Protein AF-A0A157T574-F1 (afdb_monomer_lite)

Foldseek 3Di:
DALVLLVDLVPDDPVSVVVSVVPDDPVRVVVSVVPPDAWDKDKDKDDAALLEEEEEEDQDCVDPLVVQVCVQPPRHIYIYIHTDDPRDDPVVSVVVSVVVSVVSVHNYYHYDYSNDRHDPDDPVVVVVPDDPPDPDDDDDDDPPPDDDDCPDDDDPVVVVVLVVVCVVVVDDRDPDVDDPDDDDDD

Radius of gyration: 21.26 Å; chains: 1; bounding box: 44×56×48 Å

Sequence (186 aa):
MDETEIEKLYNGKLDDLYYLYSHANSEDIIRWMKNRKTAEMRTYEVEGDSEIVVVIPTADVNGKLARNVREVYKGFHIIFIESFGSLFNYARSVNFGLKSSLRLKPRWVIISNDDVLSVSGNIKDELSIVSRNVNLVMASRSNYHTYPVVLVKPNEYFIRGMKIFGKVLNFSPAEVYGEILSHKQK

Structure (mmCIF, N/CA/C/O backbone):
data_AF-A0A157T574-F1
#
_entry.id   AF-A0A157T574-F1
#
loop_
_atom_site.group_PDB
_atom_site.id
_atom_site.type_symbol
_atom_site.label_atom_id
_atom_site.label_alt_id
_atom_site.label_comp_id
_atom_site.label_asym_id
_atom_site.label_entity_id
_atom_site.label_seq_id
_atom_site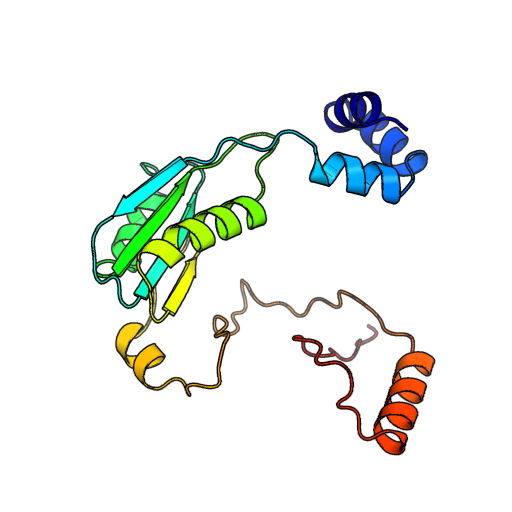.pdbx_PDB_ins_code
_atom_site.Cartn_x
_atom_site.Cartn_y
_atom_site.Cartn_z
_atom_site.occupancy
_atom_site.B_iso_or_equiv
_atom_site.auth_seq_id
_atom_site.auth_comp_id
_atom_site.auth_asym_id
_atom_site.auth_atom_id
_atom_site.pdbx_PDB_model_num
ATOM 1 N N . MET A 1 1 ? 19.188 -11.492 -22.488 1.00 89.69 1 MET A N 1
ATOM 2 C CA . MET A 1 1 ? 19.618 -10.090 -22.286 1.00 89.69 1 MET A CA 1
ATOM 3 C C . MET A 1 1 ? 20.068 -9.954 -20.849 1.00 89.69 1 MET A C 1
ATOM 5 O O . MET A 1 1 ? 19.471 -10.593 -19.987 1.00 89.69 1 MET A O 1
ATOM 9 N N . ASP A 1 2 ? 21.131 -9.204 -20.582 1.00 92.19 2 ASP A N 1
ATOM 10 C CA . ASP A 1 2 ? 21.577 -9.005 -19.200 1.00 92.19 2 ASP A CA 1
ATOM 11 C C . ASP A 1 2 ? 20.749 -7.928 -18.473 1.00 92.19 2 ASP A C 1
ATOM 13 O O . ASP A 1 2 ? 20.005 -7.161 -19.084 1.00 92.19 2 ASP A O 1
ATOM 17 N N . GLU A 1 3 ? 20.855 -7.883 -17.143 1.00 90.81 3 GLU A N 1
ATOM 18 C CA . GLU A 1 3 ? 20.053 -6.978 -16.308 1.00 90.81 3 GLU A CA 1
ATOM 19 C C . GLU A 1 3 ? 20.349 -5.491 -16.563 1.00 90.81 3 GLU A C 1
ATOM 21 O O . GLU A 1 3 ? 19.457 -4.659 -16.401 1.00 90.81 3 GLU A O 1
ATOM 26 N N . THR A 1 4 ? 21.572 -5.144 -16.977 1.00 91.44 4 THR A N 1
ATOM 27 C CA . THR A 1 4 ? 21.973 -3.749 -17.227 1.00 91.44 4 THR A CA 1
ATOM 28 C C . THR A 1 4 ? 21.381 -3.254 -18.540 1.00 91.44 4 THR A C 1
ATOM 30 O O . THR A 1 4 ? 20.889 -2.128 -18.628 1.00 91.44 4 THR A O 1
ATOM 33 N N . GLU A 1 5 ? 21.391 -4.111 -19.559 1.00 93.75 5 GLU A N 1
ATOM 34 C CA . GLU A 1 5 ? 20.756 -3.854 -20.846 1.00 93.75 5 GLU A CA 1
ATOM 35 C C . GLU A 1 5 ? 19.237 -3.697 -20.691 1.00 93.75 5 GLU A C 1
ATOM 37 O O . GLU A 1 5 ? 18.663 -2.731 -21.199 1.00 93.75 5 GLU A O 1
ATOM 42 N N . ILE A 1 6 ? 18.597 -4.588 -19.922 1.00 93.12 6 ILE A N 1
ATOM 43 C CA . ILE A 1 6 ? 17.161 -4.500 -19.624 1.00 93.12 6 ILE A CA 1
ATOM 44 C C . ILE A 1 6 ? 16.833 -3.195 -18.889 1.00 93.12 6 ILE A C 1
ATOM 46 O O . ILE A 1 6 ? 15.906 -2.495 -19.292 1.00 93.12 6 ILE A O 1
ATOM 50 N N . GLU A 1 7 ? 17.597 -2.828 -17.854 1.00 91.38 7 GLU A N 1
ATOM 51 C CA . GLU A 1 7 ? 17.387 -1.580 -17.108 1.00 91.38 7 GLU A CA 1
ATOM 52 C C . GLU A 1 7 ? 17.498 -0.352 -18.021 1.00 91.38 7 GLU A C 1
ATOM 54 O O . GLU A 1 7 ? 16.661 0.551 -17.962 1.00 91.38 7 GLU A O 1
ATOM 59 N N . LYS A 1 8 ? 18.506 -0.318 -18.900 1.00 92.62 8 LYS A N 1
ATOM 60 C CA . LYS A 1 8 ? 18.694 0.783 -19.851 1.00 92.62 8 LYS A CA 1
ATOM 61 C C . LYS A 1 8 ? 17.505 0.915 -20.804 1.00 92.62 8 LYS A C 1
ATOM 63 O O . LYS A 1 8 ? 17.029 2.027 -21.008 1.00 92.62 8 LYS A O 1
ATOM 68 N N . LEU A 1 9 ? 17.036 -0.194 -21.377 1.00 93.06 9 LEU A N 1
ATOM 69 C CA . LEU A 1 9 ? 15.925 -0.187 -22.332 1.00 93.06 9 LEU A CA 1
ATOM 70 C C . LEU A 1 9 ? 14.586 0.131 -21.659 1.00 93.06 9 LEU A C 1
ATOM 72 O O . LEU A 1 9 ? 13.784 0.881 -22.207 1.00 93.06 9 LEU A O 1
ATOM 76 N N . TYR A 1 10 ? 14.362 -0.382 -20.447 1.00 89.00 10 TYR A N 1
ATOM 77 C CA . TYR A 1 10 ? 13.147 -0.113 -19.678 1.00 89.00 10 TYR A CA 1
ATOM 78 C C . TYR A 1 10 ? 13.006 1.371 -19.302 1.00 89.00 10 TYR A C 1
ATOM 80 O O . TYR A 1 10 ? 11.897 1.900 -19.286 1.00 89.00 10 TYR A O 1
ATOM 88 N N . ASN A 1 11 ? 14.121 2.055 -19.027 1.00 86.50 11 ASN A N 1
ATOM 89 C CA . ASN A 1 11 ? 14.150 3.500 -18.768 1.00 86.50 11 ASN A CA 1
ATOM 90 C C . ASN A 1 11 ? 14.353 4.343 -20.048 1.00 86.50 11 ASN A C 1
ATOM 92 O O . ASN A 1 11 ? 14.555 5.556 -19.958 1.00 86.50 11 ASN A O 1
ATOM 96 N N . GLY A 1 12 ? 14.354 3.705 -21.221 1.00 88.75 12 GLY A N 1
ATOM 97 C CA . GLY A 1 12 ? 14.569 4.335 -22.518 1.00 88.75 12 GLY A CA 1
ATOM 98 C C . GLY A 1 12 ? 13.311 4.982 -23.101 1.00 88.75 12 GLY A C 1
ATOM 99 O O . GLY A 1 12 ? 12.370 5.356 -22.399 1.00 88.75 12 GLY A O 1
ATOM 100 N N . LYS A 1 13 ? 13.298 5.142 -24.424 1.00 92.81 13 LYS A N 1
ATOM 101 C CA . LYS A 1 13 ? 12.128 5.616 -25.175 1.00 92.81 13 LYS A CA 1
ATOM 102 C C . LYS A 1 13 ? 11.155 4.465 -25.433 1.00 92.81 13 LYS A C 1
ATOM 104 O O . LYS A 1 13 ? 11.460 3.299 -25.213 1.00 92.81 13 LYS A O 1
ATOM 109 N N . LEU A 1 14 ? 9.974 4.790 -25.956 1.00 91.31 14 LEU A N 1
ATOM 110 C CA . LEU A 1 14 ? 8.953 3.790 -26.272 1.00 91.31 14 LEU A CA 1
ATOM 111 C C . LEU A 1 14 ? 9.476 2.671 -27.199 1.00 91.31 14 LEU A C 1
ATOM 113 O O . LEU A 1 14 ? 9.163 1.505 -26.972 1.00 91.31 14 LEU A O 1
ATOM 117 N N . ASP A 1 15 ? 10.314 3.010 -28.182 1.00 95.69 15 ASP A N 1
ATOM 118 C CA . ASP A 1 15 ? 10.932 2.036 -29.094 1.00 95.69 15 ASP A CA 1
ATOM 119 C C . ASP A 1 15 ? 11.881 1.068 -28.370 1.00 95.69 15 ASP A C 1
ATOM 121 O O . ASP A 1 15 ? 11.914 -0.119 -28.693 1.00 95.69 15 ASP A O 1
ATOM 125 N N . ASP A 1 16 ? 12.592 1.541 -27.341 1.00 94.75 16 ASP A N 1
ATOM 126 C CA . ASP A 1 16 ? 13.457 0.704 -26.502 1.00 94.75 16 ASP A CA 1
ATOM 127 C C . ASP A 1 16 ? 12.624 -0.293 -25.687 1.00 94.75 16 ASP A C 1
ATOM 129 O O . ASP A 1 16 ? 12.997 -1.459 -25.547 1.00 94.75 16 ASP A O 1
ATOM 133 N N . LEU A 1 17 ? 11.454 0.140 -25.206 1.00 91.38 17 LEU A N 1
ATOM 134 C CA . LEU A 1 17 ? 10.494 -0.724 -24.522 1.00 91.38 17 LEU A CA 1
ATOM 135 C C . LEU A 1 17 ? 9.961 -1.815 -25.461 1.00 91.38 17 LEU A C 1
ATOM 137 O O . LEU A 1 17 ? 9.912 -2.986 -25.082 1.00 91.38 17 LEU A O 1
ATOM 141 N N . TYR A 1 18 ? 9.585 -1.450 -26.692 1.00 92.50 18 TYR A N 1
ATOM 142 C CA . TYR A 1 18 ? 9.156 -2.421 -27.702 1.00 92.50 18 TYR A CA 1
ATOM 143 C C . TYR A 1 18 ? 10.265 -3.415 -28.028 1.00 92.50 18 TYR A C 1
ATOM 145 O O . TYR A 1 18 ? 10.009 -4.619 -28.087 1.00 92.50 18 TYR A O 1
ATOM 153 N N . TYR A 1 19 ? 11.495 -2.929 -28.199 1.00 95.25 19 TYR A N 1
ATOM 154 C CA . TYR A 1 19 ? 12.649 -3.780 -28.444 1.00 95.25 19 TYR A CA 1
ATOM 155 C C . TYR A 1 19 ? 12.866 -4.756 -27.285 1.00 95.25 19 TYR A C 1
ATOM 157 O O . TYR A 1 19 ? 12.953 -5.961 -27.522 1.00 95.25 19 TYR A O 1
ATOM 165 N N . LEU A 1 20 ? 12.860 -4.261 -26.043 1.00 94.00 20 LEU A N 1
ATOM 166 C CA . LEU A 1 20 ? 12.987 -5.070 -24.835 1.00 94.00 20 LEU A CA 1
ATOM 167 C C . LEU A 1 20 ? 11.955 -6.201 -24.806 1.00 94.00 20 LEU A C 1
ATOM 169 O O . LEU A 1 20 ? 12.333 -7.365 -24.714 1.00 94.00 20 LEU A O 1
ATOM 173 N N . TYR A 1 21 ? 10.664 -5.884 -24.924 1.00 91.44 21 TYR A N 1
ATOM 174 C CA . TYR A 1 21 ? 9.608 -6.899 -24.842 1.00 91.44 21 TYR A CA 1
ATOM 175 C C . TYR A 1 21 ? 9.545 -7.831 -26.061 1.00 91.44 21 TYR A C 1
ATOM 177 O O . TYR A 1 21 ? 8.937 -8.894 -25.970 1.00 91.44 21 TYR A O 1
ATOM 185 N N . SER A 1 22 ? 10.186 -7.468 -27.176 1.00 94.81 22 SER A N 1
ATOM 186 C CA . SER A 1 22 ? 10.277 -8.322 -28.369 1.00 94.81 22 SER A CA 1
ATOM 187 C C . SER A 1 22 ? 11.483 -9.270 -28.352 1.00 94.81 22 SER A C 1
ATOM 189 O O . SER A 1 22 ? 11.461 -10.272 -29.062 1.00 94.81 22 SER A O 1
ATOM 191 N N . HIS A 1 23 ? 12.527 -8.971 -27.568 1.00 95.25 23 HIS A N 1
ATOM 192 C CA . HIS A 1 23 ? 13.801 -9.711 -27.594 1.00 95.25 23 HIS A CA 1
ATOM 193 C C . HIS A 1 23 ? 14.186 -10.351 -26.256 1.00 95.25 23 HIS A C 1
ATOM 195 O O . HIS A 1 23 ? 14.908 -11.351 -26.242 1.00 95.25 23 HIS A O 1
ATOM 201 N N . ALA A 1 24 ? 13.727 -9.814 -25.124 1.00 93.94 24 ALA A N 1
ATOM 202 C CA . ALA A 1 24 ? 13.992 -10.417 -23.827 1.00 93.94 24 ALA A CA 1
ATOM 203 C C . ALA A 1 24 ? 13.102 -11.643 -23.608 1.00 93.94 24 ALA A C 1
ATOM 205 O O . ALA A 1 24 ? 11.894 -11.621 -23.845 1.00 93.94 24 ALA A O 1
ATOM 206 N N . ASN A 1 25 ? 13.698 -12.721 -23.101 1.00 94.06 25 ASN A N 1
ATOM 207 C CA . ASN A 1 25 ? 12.928 -13.864 -22.630 1.00 94.06 25 ASN A CA 1
ATOM 208 C C . ASN A 1 25 ? 12.347 -13.582 -21.233 1.00 94.06 25 ASN A C 1
ATOM 210 O O . ASN A 1 25 ? 12.825 -12.726 -20.483 1.00 94.06 25 ASN A O 1
ATOM 214 N N . SER A 1 26 ? 11.315 -14.340 -20.866 1.00 90.56 26 SER A N 1
ATOM 215 C CA . SER A 1 26 ? 10.615 -14.176 -19.591 1.00 90.56 26 SER A CA 1
ATOM 216 C C . SER A 1 26 ? 11.512 -14.380 -18.370 1.00 90.56 26 SER A C 1
ATOM 218 O O . SER A 1 26 ? 11.303 -13.724 -17.355 1.00 90.56 26 SER A O 1
ATOM 220 N N . GLU A 1 27 ? 12.497 -15.277 -18.436 1.00 93.88 27 GLU A N 1
ATOM 221 C CA . GLU A 1 27 ? 13.374 -15.564 -17.297 1.00 93.88 27 GLU A CA 1
ATOM 222 C C . GLU A 1 27 ? 14.296 -14.388 -16.982 1.00 93.88 27 GLU A C 1
ATOM 224 O O . GLU A 1 27 ? 14.427 -14.019 -15.814 1.00 93.88 27 GLU A O 1
ATOM 229 N N . ASP A 1 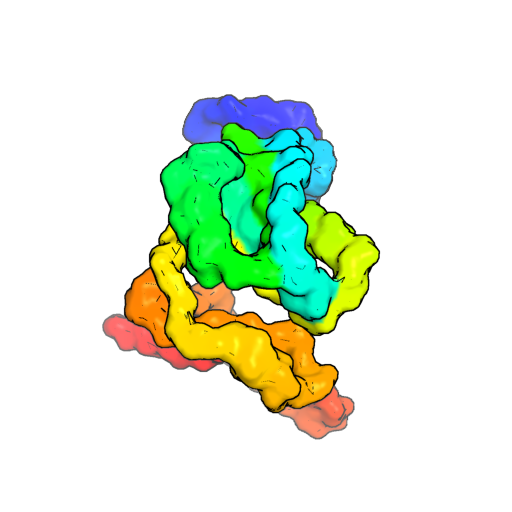28 ? 14.874 -13.767 -18.009 1.00 92.56 28 ASP A N 1
ATOM 230 C CA . ASP A 1 28 ? 15.725 -12.588 -17.873 1.00 92.56 28 ASP A CA 1
ATOM 231 C C . ASP A 1 28 ? 14.921 -11.399 -17.334 1.00 92.56 28 ASP A C 1
ATOM 233 O O . ASP A 1 28 ? 15.363 -10.741 -16.391 1.00 92.56 28 ASP A O 1
ATOM 237 N N . ILE A 1 29 ? 13.700 -11.181 -17.844 1.00 90.75 29 ILE A N 1
ATOM 238 C CA . ILE A 1 29 ? 12.793 -10.144 -17.324 1.00 90.75 29 ILE A CA 1
ATOM 239 C C . ILE A 1 29 ? 12.466 -10.410 -15.852 1.00 90.75 29 ILE A C 1
ATOM 241 O O . ILE A 1 29 ? 12.566 -9.505 -15.029 1.00 90.75 29 ILE A O 1
ATOM 245 N N . ILE A 1 30 ? 12.098 -11.642 -15.484 1.00 89.94 30 ILE A N 1
ATOM 246 C CA . ILE A 1 30 ? 11.758 -11.988 -14.096 1.00 89.94 30 ILE A CA 1
ATOM 247 C C . ILE A 1 30 ? 12.971 -11.816 -13.176 1.00 89.94 30 ILE A C 1
ATOM 249 O O . ILE A 1 30 ? 12.822 -11.315 -12.058 1.00 89.94 30 ILE A O 1
ATOM 253 N N . ARG A 1 31 ? 14.161 -12.233 -13.619 1.00 92.31 31 ARG A N 1
ATOM 254 C CA . ARG A 1 31 ? 15.408 -12.089 -12.860 1.00 92.31 31 ARG A CA 1
ATOM 255 C C . ARG A 1 31 ? 15.720 -10.612 -12.621 1.00 92.31 31 ARG A C 1
ATOM 257 O O . ARG A 1 31 ? 15.822 -10.204 -11.464 1.00 92.31 31 ARG A O 1
ATOM 264 N N . TRP A 1 32 ? 15.701 -9.801 -13.679 1.00 91.88 32 TRP A N 1
ATOM 265 C CA . TRP A 1 32 ? 15.848 -8.351 -13.582 1.00 91.88 32 TRP A CA 1
ATOM 266 C C . TRP A 1 32 ? 14.782 -7.727 -12.667 1.00 91.88 32 TRP A C 1
ATOM 268 O O . TRP A 1 32 ? 15.114 -6.992 -11.745 1.00 91.88 32 TRP A O 1
ATOM 278 N N . MET A 1 33 ? 13.499 -8.075 -12.811 1.00 85.75 33 MET A N 1
ATOM 279 C CA . MET A 1 33 ? 12.421 -7.542 -11.963 1.00 85.75 33 MET A CA 1
ATOM 280 C C . MET A 1 33 ? 12.601 -7.855 -10.471 1.00 85.75 33 MET A C 1
ATOM 282 O O . MET A 1 33 ? 12.131 -7.084 -9.624 1.00 85.75 33 MET A O 1
ATOM 286 N N . LYS A 1 34 ? 13.237 -8.985 -10.135 1.00 86.75 34 LYS A N 1
ATOM 287 C CA . LYS A 1 34 ? 13.556 -9.362 -8.752 1.00 86.75 34 LYS A CA 1
ATOM 288 C C . LYS A 1 34 ? 14.711 -8.532 -8.196 1.00 86.75 34 LYS A C 1
ATOM 290 O O . LYS A 1 34 ? 14.599 -8.070 -7.060 1.00 86.75 34 LYS A O 1
ATOM 295 N N . ASN A 1 35 ? 15.750 -8.317 -9.001 1.00 88.75 35 ASN A N 1
ATOM 296 C CA . ASN A 1 35 ? 17.023 -7.733 -8.572 1.00 88.75 35 ASN A CA 1
ATOM 297 C C . ASN A 1 35 ? 17.132 -6.216 -8.783 1.00 88.75 35 ASN A C 1
ATOM 299 O O . ASN A 1 35 ? 17.967 -5.573 -8.148 1.00 88.75 35 ASN A O 1
ATOM 303 N N . ARG A 1 36 ? 16.291 -5.630 -9.643 1.00 85.94 36 ARG A N 1
ATOM 304 C CA . ARG A 1 36 ? 16.323 -4.197 -9.944 1.00 85.94 36 ARG A CA 1
ATOM 305 C C . ARG A 1 36 ? 16.128 -3.357 -8.690 1.00 85.94 36 ARG A C 1
ATOM 307 O O . ARG A 1 36 ? 15.411 -3.737 -7.756 1.00 85.94 36 ARG A O 1
ATOM 314 N N . LYS A 1 37 ? 16.710 -2.158 -8.717 1.00 84.94 37 LYS A N 1
ATOM 315 C CA . LYS A 1 37 ? 16.494 -1.152 -7.679 1.00 84.94 37 LYS A CA 1
ATOM 316 C C . LYS A 1 37 ? 14.994 -0.880 -7.535 1.00 84.94 37 LYS A C 1
ATOM 318 O O . LYS A 1 37 ? 14.249 -0.836 -8.515 1.00 84.94 37 LYS A O 1
ATOM 323 N N . THR A 1 38 ? 14.546 -0.689 -6.303 1.00 86.12 38 THR A N 1
ATOM 324 C CA . THR A 1 38 ? 13.177 -0.258 -6.015 1.00 86.12 38 THR A CA 1
ATOM 325 C C . THR A 1 38 ? 13.129 1.196 -5.617 1.00 86.12 38 THR A C 1
ATOM 327 O O . THR A 1 38 ? 14.141 1.767 -5.206 1.00 86.12 38 THR A O 1
ATOM 330 N N . ALA A 1 39 ? 11.930 1.776 -5.683 1.00 88.12 39 ALA A N 1
ATOM 331 C CA . ALA A 1 39 ? 11.668 3.021 -4.987 1.00 88.12 39 ALA A CA 1
ATOM 332 C C . ALA A 1 39 ? 12.061 2.899 -3.507 1.00 88.12 39 ALA A C 1
ATOM 334 O O . ALA A 1 39 ? 11.932 1.833 -2.889 1.00 88.12 39 ALA A O 1
ATOM 335 N N . GLU A 1 40 ? 12.567 4.002 -2.964 1.00 92.31 40 GLU A N 1
ATOM 336 C CA . GLU A 1 40 ? 12.751 4.145 -1.528 1.00 92.31 40 GLU A CA 1
ATOM 337 C C . GLU A 1 40 ? 11.372 4.062 -0.857 1.00 92.31 40 GLU A C 1
ATOM 339 O O . GLU A 1 40 ? 10.361 4.509 -1.410 1.00 92.31 40 GLU A O 1
ATOM 344 N N . MET A 1 41 ? 11.327 3.428 0.310 1.00 95.31 41 MET A N 1
ATOM 345 C CA . MET A 1 41 ? 10.118 3.295 1.115 1.00 95.31 41 MET A CA 1
ATOM 346 C C . MET A 1 41 ? 10.445 3.752 2.527 1.00 95.31 41 MET A C 1
ATOM 348 O O . MET A 1 41 ? 11.405 3.266 3.128 1.00 95.31 41 MET A O 1
ATOM 352 N N . ARG A 1 42 ? 9.644 4.675 3.055 1.00 97.31 42 ARG A N 1
ATOM 353 C CA . ARG A 1 42 ? 9.765 5.165 4.430 1.00 97.31 42 ARG A CA 1
ATOM 354 C C . ARG A 1 42 ? 8.509 4.822 5.202 1.00 97.31 42 ARG A C 1
ATOM 356 O O . ARG A 1 42 ? 7.406 4.886 4.668 1.00 97.31 42 ARG A O 1
ATOM 363 N N . THR A 1 43 ? 8.687 4.432 6.457 1.00 97.69 43 THR A N 1
ATOM 364 C CA . THR A 1 43 ? 7.574 4.122 7.350 1.00 97.69 43 THR A CA 1
ATOM 365 C C . THR A 1 43 ? 7.316 5.294 8.276 1.00 97.69 43 THR A C 1
ATOM 367 O O . THR A 1 43 ? 8.241 5.792 8.913 1.00 97.69 43 THR A O 1
ATOM 370 N N . TYR A 1 44 ? 6.050 5.677 8.381 1.00 98.19 44 TYR A N 1
ATOM 371 C CA . TYR A 1 44 ? 5.567 6.660 9.338 1.00 98.19 44 TYR A CA 1
ATOM 372 C C . TYR A 1 44 ? 4.430 6.031 10.130 1.00 98.19 44 TYR A C 1
ATOM 374 O O . TYR A 1 44 ? 3.447 5.568 9.553 1.00 98.19 44 TYR A O 1
ATOM 382 N N . GLU A 1 45 ? 4.578 5.988 11.448 1.00 97.81 45 GLU A N 1
ATOM 383 C CA . GLU A 1 45 ? 3.584 5.389 12.330 1.00 97.81 45 GLU A CA 1
ATOM 384 C C . GLU A 1 45 ? 2.756 6.486 13.013 1.00 97.81 45 GLU A C 1
ATOM 386 O O . GLU A 1 45 ? 3.286 7.514 13.438 1.00 97.81 45 GLU A O 1
ATOM 391 N N . VAL A 1 46 ? 1.447 6.266 13.108 1.00 97.75 46 VAL A N 1
ATOM 392 C CA . VAL A 1 46 ? 0.530 7.039 13.946 1.00 97.75 46 VAL A CA 1
ATOM 393 C C . VAL A 1 46 ? 0.018 6.094 15.020 1.00 97.75 46 VAL A C 1
ATOM 395 O O . VAL A 1 46 ? -0.643 5.104 14.705 1.00 97.75 46 VAL A O 1
ATOM 398 N N . GLU A 1 47 ? 0.345 6.399 16.272 1.00 97.00 47 GLU A N 1
ATOM 399 C CA . GLU A 1 47 ? -0.046 5.579 17.417 1.00 97.00 47 GLU A CA 1
ATOM 400 C C . GLU A 1 47 ? -1.570 5.491 17.565 1.00 97.00 47 GLU A C 1
ATOM 402 O O . GLU A 1 47 ? -2.291 6.483 17.417 1.00 97.00 47 GLU A O 1
ATOM 407 N N . GLY A 1 48 ? -2.045 4.290 17.890 1.00 96.38 48 GLY A N 1
ATOM 408 C CA . GLY A 1 48 ? -3.449 3.985 18.138 1.00 96.38 48 GLY A CA 1
ATOM 409 C C . GLY A 1 48 ? -3.627 2.560 18.662 1.00 96.38 48 GLY A C 1
ATOM 410 O O . GLY A 1 48 ? -2.687 1.958 19.179 1.00 96.38 48 GLY A O 1
ATOM 411 N N . ASP A 1 49 ? -4.835 2.012 18.534 1.00 94.50 49 ASP A N 1
ATOM 412 C CA . ASP A 1 49 ? -5.124 0.619 18.881 1.00 94.50 49 ASP A CA 1
ATOM 413 C C . ASP A 1 49 ? -4.331 -0.338 17.977 1.00 94.50 49 ASP A C 1
ATOM 415 O O . ASP A 1 49 ? -4.554 -0.390 16.768 1.00 94.50 49 ASP A O 1
ATOM 419 N N . SER A 1 50 ? -3.399 -1.093 18.561 1.00 96.12 50 SER A N 1
ATOM 420 C CA . SER A 1 50 ? -2.548 -2.050 17.850 1.00 96.12 50 SER A CA 1
ATOM 421 C C . SER A 1 50 ? -3.199 -3.422 17.644 1.00 96.12 50 SER A C 1
ATOM 423 O O . SER A 1 50 ? -2.623 -4.263 16.951 1.00 96.12 50 SER A O 1
ATOM 425 N N . GLU A 1 51 ? -4.408 -3.661 18.176 1.00 95.44 51 GLU A N 1
ATOM 426 C CA . GLU A 1 51 ? -5.195 -4.858 17.851 1.00 95.44 51 GLU A CA 1
ATOM 427 C C . GLU A 1 51 ? -5.552 -4.886 16.354 1.00 95.44 51 GLU A C 1
ATOM 429 O O . GLU A 1 51 ? -5.553 -5.955 15.734 1.00 95.44 51 GLU A O 1
ATOM 434 N N . ILE A 1 52 ? -5.808 -3.712 15.765 1.00 95.38 52 ILE A N 1
ATOM 435 C CA . ILE A 1 52 ? -6.106 -3.525 14.342 1.00 95.38 52 ILE A CA 1
ATOM 436 C C . ILE A 1 52 ? -5.135 -2.488 13.778 1.00 95.38 52 ILE A C 1
ATOM 438 O O . ILE A 1 52 ? -5.233 -1.303 14.083 1.00 95.38 52 ILE A O 1
ATOM 442 N N . VAL A 1 53 ? -4.222 -2.928 12.915 1.00 98.19 53 VAL A N 1
ATOM 443 C CA . VAL A 1 53 ? -3.234 -2.043 12.281 1.00 98.19 53 VAL A CA 1
ATOM 444 C C . VAL A 1 53 ? -3.655 -1.733 10.851 1.00 98.19 53 VAL A C 1
ATOM 446 O O . VAL A 1 53 ? -3.976 -2.640 10.086 1.00 98.19 53 VAL A O 1
ATOM 449 N N . VAL A 1 54 ? -3.612 -0.462 10.459 1.00 98.19 54 VAL A N 1
ATOM 450 C CA . VAL A 1 54 ? -3.938 -0.020 9.097 1.00 98.19 54 VAL A CA 1
ATOM 451 C C . VAL A 1 54 ? -2.656 0.317 8.346 1.00 98.19 54 VAL A C 1
ATOM 453 O O . VAL A 1 54 ? -1.931 1.230 8.723 1.00 98.19 54 VAL A O 1
ATOM 456 N N . VAL A 1 55 ? -2.364 -0.410 7.273 1.00 98.62 55 VAL A N 1
ATOM 457 C CA . VAL A 1 55 ? -1.228 -0.168 6.379 1.00 98.62 55 VAL A CA 1
ATOM 458 C C . VAL A 1 55 ? -1.703 0.646 5.179 1.00 98.62 55 VAL A C 1
ATOM 460 O O . VAL A 1 55 ? -2.568 0.190 4.429 1.00 98.62 55 VAL A O 1
ATOM 463 N N . ILE A 1 56 ? -1.113 1.828 4.985 1.00 98.25 56 ILE A N 1
ATOM 464 C CA . ILE A 1 56 ? -1.520 2.782 3.947 1.00 98.25 56 ILE A CA 1
ATOM 465 C C . ILE A 1 56 ? -0.312 3.194 3.095 1.00 98.25 56 ILE A C 1
ATOM 467 O O . ILE A 1 56 ? 0.485 4.037 3.516 1.00 98.25 56 ILE A O 1
ATOM 471 N N . PRO A 1 57 ? -0.136 2.628 1.891 1.00 97.81 57 PRO A N 1
ATOM 472 C CA . PRO A 1 57 ? 0.799 3.169 0.914 1.00 97.81 57 PRO A CA 1
ATOM 473 C C . PRO A 1 57 ? 0.356 4.565 0.459 1.00 97.81 57 PRO A C 1
ATOM 475 O O . PRO A 1 57 ? -0.806 4.756 0.112 1.00 97.81 57 PRO A O 1
ATOM 478 N N . THR A 1 58 ? 1.276 5.525 0.424 1.00 97.06 58 THR A N 1
ATOM 479 C CA . THR A 1 58 ? 1.005 6.890 -0.053 1.00 97.06 58 THR A CA 1
ATOM 480 C C . THR A 1 58 ? 2.231 7.481 -0.745 1.00 97.06 58 THR A C 1
ATOM 482 O O . THR A 1 58 ? 3.358 7.048 -0.506 1.00 97.06 58 THR A O 1
ATOM 485 N N . ALA A 1 59 ? 2.027 8.464 -1.621 1.00 95.25 59 ALA A N 1
ATOM 486 C CA . ALA A 1 59 ? 3.125 9.210 -2.234 1.00 95.25 59 ALA A CA 1
ATOM 487 C C . ALA A 1 59 ? 3.654 10.346 -1.334 1.00 95.25 59 ALA A C 1
ATOM 489 O O . ALA A 1 59 ? 4.798 10.757 -1.511 1.00 95.25 59 ALA A O 1
ATOM 490 N N . ASP A 1 60 ? 2.834 10.847 -0.402 1.00 96.50 60 ASP A N 1
ATOM 491 C CA . ASP A 1 60 ? 3.162 11.957 0.505 1.00 96.50 60 ASP A CA 1
ATOM 492 C C . ASP A 1 60 ? 2.345 11.839 1.801 1.00 96.50 60 ASP A C 1
ATOM 494 O O . ASP A 1 60 ? 1.134 12.082 1.815 1.00 96.50 60 ASP A O 1
ATOM 498 N N . VAL A 1 61 ? 3.015 11.511 2.909 1.00 97.19 61 VAL A N 1
ATOM 499 C CA . VAL A 1 61 ? 2.375 11.332 4.224 1.00 97.19 61 VAL A CA 1
ATOM 500 C C . VAL A 1 61 ? 1.789 12.631 4.796 1.00 97.19 61 VAL A C 1
ATOM 502 O O . VAL A 1 61 ? 0.876 12.598 5.623 1.00 97.19 61 VAL A O 1
ATOM 505 N N . ASN A 1 62 ? 2.271 13.790 4.343 1.00 97.06 62 ASN A N 1
ATOM 506 C CA . ASN A 1 62 ? 1.755 15.105 4.734 1.00 97.06 62 ASN A CA 1
ATOM 507 C C . ASN A 1 62 ? 0.699 15.634 3.744 1.00 97.06 62 ASN A C 1
ATOM 509 O O . ASN A 1 62 ? 0.061 16.673 3.977 1.00 97.06 62 ASN A O 1
ATOM 513 N N . GLY A 1 63 ? 0.478 14.897 2.655 1.00 96.94 63 GLY A N 1
ATOM 514 C CA . GLY A 1 63 ? -0.454 15.220 1.592 1.00 96.94 63 GLY A CA 1
ATOM 515 C C . GLY A 1 63 ? -1.908 15.261 2.061 1.00 96.94 63 GLY A C 1
ATOM 516 O O . GLY A 1 63 ? -2.282 14.806 3.144 1.00 96.94 63 GLY A O 1
ATOM 517 N N . LYS A 1 64 ? -2.779 15.836 1.227 1.00 97.38 64 LYS A N 1
ATOM 518 C CA . LYS A 1 64 ? -4.221 15.916 1.522 1.00 97.38 64 LYS A CA 1
ATOM 519 C C . LYS A 1 64 ? -4.855 14.525 1.666 1.00 97.38 64 LYS A C 1
ATOM 521 O O . LYS A 1 64 ? -5.686 14.343 2.545 1.00 97.38 64 LYS A O 1
ATOM 526 N N . LEU A 1 65 ? -4.455 13.574 0.819 1.00 96.69 65 LEU A N 1
ATOM 527 C CA . LEU A 1 65 ? -4.965 12.199 0.828 1.00 96.69 65 LEU A CA 1
ATOM 528 C C . LEU A 1 65 ? -4.622 11.499 2.150 1.00 96.69 65 LEU A C 1
ATOM 530 O O . LEU A 1 65 ? -5.525 11.146 2.905 1.00 96.69 65 LEU A O 1
ATOM 534 N N . ALA A 1 66 ? -3.334 11.460 2.509 1.00 97.12 66 ALA A N 1
ATOM 535 C CA . ALA A 1 66 ? -2.857 10.902 3.774 1.00 97.12 66 ALA A CA 1
ATOM 536 C C . ALA A 1 66 ? -3.523 11.541 5.010 1.00 97.12 66 ALA A C 1
ATOM 538 O O . ALA A 1 66 ? -3.929 10.840 5.937 1.00 97.12 66 ALA A O 1
ATOM 539 N N . ARG A 1 67 ? -3.710 12.869 5.016 1.00 96.88 67 ARG A N 1
ATOM 540 C CA . ARG A 1 67 ? -4.425 13.559 6.104 1.00 96.88 67 ARG A CA 1
ATOM 541 C C . ARG A 1 67 ? -5.899 13.169 6.193 1.00 96.88 67 ARG A C 1
ATOM 543 O O . ARG A 1 67 ? -6.395 12.963 7.295 1.00 96.88 67 ARG A O 1
ATOM 550 N N . ASN A 1 68 ? -6.589 13.055 5.063 1.00 96.50 68 ASN A N 1
ATOM 551 C CA . ASN A 1 68 ? -7.999 12.674 5.042 1.00 96.50 68 ASN A CA 1
ATOM 552 C C . ASN A 1 68 ? -8.192 11.235 5.532 1.00 96.50 68 ASN A C 1
ATOM 554 O O . ASN A 1 68 ? -8.991 10.996 6.435 1.00 96.50 68 ASN A O 1
ATOM 558 N N . VAL A 1 69 ? -7.431 10.286 4.983 1.00 96.75 69 VAL A N 1
ATOM 559 C CA . VAL A 1 69 ? -7.555 8.868 5.349 1.00 96.75 69 VAL A CA 1
ATOM 560 C C . VAL A 1 69 ? -7.128 8.604 6.797 1.00 96.75 69 VAL A C 1
ATOM 562 O O . VAL A 1 69 ? -7.673 7.721 7.457 1.00 96.75 69 VAL A O 1
ATOM 565 N N . ARG A 1 70 ? -6.212 9.416 7.345 1.00 96.81 70 ARG A N 1
ATOM 566 C CA . ARG A 1 70 ? -5.871 9.384 8.773 1.00 96.81 70 ARG A CA 1
ATOM 567 C C . ARG A 1 70 ? -7.084 9.659 9.660 1.00 96.81 70 ARG A C 1
ATOM 569 O O . ARG A 1 70 ? -7.233 8.998 10.683 1.00 96.81 70 ARG A O 1
ATOM 576 N N . GLU A 1 71 ? -7.943 10.607 9.286 1.00 96.31 71 GLU A N 1
ATOM 577 C CA . GLU A 1 71 ? -9.178 10.866 10.036 1.00 96.31 71 GLU A CA 1
ATOM 578 C C . GLU A 1 71 ? -10.206 9.741 9.850 1.00 96.31 71 GLU A C 1
ATOM 580 O O . GLU A 1 71 ? -10.925 9.425 10.795 1.00 96.31 71 GLU A O 1
ATOM 585 N N . VAL A 1 72 ? -10.237 9.087 8.682 1.00 95.69 72 VAL A N 1
ATOM 586 C CA . VAL A 1 72 ? -11.102 7.917 8.435 1.00 95.69 72 VAL A CA 1
ATOM 587 C C . VAL A 1 72 ? -10.769 6.760 9.381 1.00 95.69 72 VAL A C 1
ATOM 589 O O . VAL A 1 72 ? -11.675 6.149 9.941 1.00 95.69 72 VAL A O 1
ATOM 592 N N . TYR A 1 73 ? -9.482 6.479 9.596 1.00 96.56 73 TYR A N 1
ATOM 593 C CA . TYR A 1 73 ? -9.013 5.399 10.476 1.00 96.56 73 TYR A CA 1
ATOM 594 C C . TYR A 1 73 ? -8.589 5.881 11.866 1.00 96.56 73 TYR A C 1
ATOM 596 O O . TYR A 1 73 ? -7.794 5.231 12.550 1.00 96.56 73 TYR A O 1
ATOM 604 N N . LYS A 1 74 ? -9.108 7.028 12.306 1.00 95.50 74 LYS A N 1
ATOM 605 C CA . LYS A 1 74 ? -8.768 7.603 13.605 1.00 95.50 74 LYS A CA 1
ATOM 606 C C . LYS A 1 74 ? -9.031 6.613 14.741 1.00 95.50 74 LYS A C 1
ATOM 608 O O . LYS A 1 74 ? -10.117 6.055 14.857 1.00 95.50 74 LYS A O 1
ATOM 613 N N . GLY A 1 75 ? -8.036 6.452 15.611 1.00 95.19 75 GLY A N 1
ATOM 614 C CA . GLY A 1 75 ? -8.084 5.548 16.762 1.00 95.19 75 GLY A CA 1
ATOM 615 C C . GLY A 1 75 ? -7.415 4.194 16.521 1.00 95.19 75 GLY A C 1
ATOM 616 O O . GLY A 1 75 ? -7.006 3.566 17.493 1.00 95.19 75 GLY A O 1
ATOM 617 N N . PHE A 1 76 ? -7.221 3.776 15.269 1.00 97.31 76 PHE A N 1
ATOM 618 C CA . PHE A 1 76 ? -6.392 2.614 14.935 1.00 97.31 76 PHE A CA 1
ATOM 619 C C . PHE A 1 76 ? -4.916 2.998 14.842 1.00 97.31 76 PHE A C 1
ATOM 621 O O . PHE A 1 76 ? -4.588 4.151 14.557 1.00 97.31 76 PHE A O 1
ATOM 628 N N . HIS A 1 77 ? -4.019 2.032 15.052 1.00 98.38 77 HIS A N 1
ATOM 629 C CA . HIS A 1 77 ? -2.602 2.236 14.755 1.00 98.38 77 HIS A CA 1
ATOM 630 C C . HIS A 1 77 ? -2.405 2.250 13.237 1.00 98.38 77 HIS A C 1
ATOM 632 O O . HIS A 1 77 ? -2.746 1.284 12.551 1.00 98.38 77 HIS A O 1
ATOM 638 N N . ILE A 1 78 ? -1.861 3.337 12.693 1.00 98.56 78 ILE A N 1
ATOM 639 C CA . ILE A 1 78 ? -1.684 3.509 11.244 1.00 98.56 78 ILE A CA 1
ATOM 640 C C . ILE A 1 78 ? -0.200 3.432 10.907 1.00 98.56 78 ILE A C 1
ATOM 642 O O . ILE A 1 78 ? 0.629 4.068 11.549 1.00 98.56 78 ILE A O 1
ATOM 646 N N . ILE A 1 79 ? 0.133 2.682 9.864 1.00 98.62 79 ILE A N 1
ATOM 647 C CA . ILE A 1 79 ? 1.465 2.596 9.277 1.00 98.62 79 ILE A CA 1
ATOM 648 C C . ILE A 1 79 ? 1.373 3.118 7.844 1.00 98.62 79 ILE A C 1
ATOM 650 O O . ILE A 1 79 ? 0.965 2.401 6.927 1.00 98.62 79 ILE A O 1
ATOM 654 N N . PHE A 1 80 ? 1.780 4.367 7.644 1.00 98.62 80 PHE A N 1
ATOM 655 C CA . PHE A 1 80 ? 1.966 4.926 6.312 1.00 98.62 80 PHE A CA 1
ATOM 656 C C . PHE A 1 80 ? 3.275 4.434 5.708 1.00 98.62 80 PHE A C 1
ATOM 658 O O . PHE A 1 80 ? 4.323 4.472 6.361 1.00 98.62 80 PHE A O 1
ATOM 665 N N . ILE A 1 81 ? 3.217 4.011 4.446 1.00 98.31 81 ILE A N 1
ATOM 666 C CA . ILE A 1 81 ? 4.388 3.662 3.644 1.00 98.31 81 ILE A CA 1
ATOM 667 C C . ILE A 1 81 ? 4.525 4.689 2.533 1.00 98.31 81 ILE A C 1
ATOM 669 O O . ILE A 1 81 ? 3.851 4.599 1.507 1.00 98.31 81 ILE A O 1
ATOM 673 N N . GLU A 1 82 ? 5.393 5.669 2.757 1.00 97.81 82 GLU A N 1
ATOM 674 C CA . GLU A 1 82 ? 5.676 6.706 1.775 1.00 97.81 82 GLU A CA 1
ATOM 675 C C . GLU A 1 82 ? 6.619 6.158 0.701 1.00 97.81 82 GLU A C 1
ATOM 677 O O . GLU A 1 82 ? 7.722 5.694 1.009 1.00 97.81 82 GLU A O 1
ATOM 682 N N . SER A 1 83 ? 6.174 6.173 -0.557 1.00 95.50 83 SER A N 1
ATOM 683 C CA . SER A 1 83 ? 6.971 5.763 -1.713 1.00 95.50 83 SER A CA 1
ATOM 684 C C . SER A 1 83 ? 6.448 6.401 -2.999 1.00 95.50 83 SER A C 1
ATOM 686 O O . SER A 1 83 ? 5.249 6.375 -3.266 1.00 95.50 83 SER A O 1
ATOM 688 N N . PHE A 1 84 ? 7.345 6.940 -3.824 1.00 91.44 84 PHE A N 1
ATOM 689 C CA . PHE A 1 84 ? 7.005 7.636 -5.068 1.00 91.44 84 PHE A CA 1
ATOM 690 C C . PHE A 1 84 ? 8.114 7.487 -6.128 1.00 91.44 84 PHE A C 1
ATOM 692 O O . PHE A 1 84 ? 9.201 6.975 -5.854 1.00 91.44 84 PHE A O 1
ATOM 699 N N . GLY A 1 85 ? 7.842 7.942 -7.357 1.00 84.81 85 GLY A N 1
ATOM 700 C CA . GLY A 1 85 ? 8.807 7.981 -8.464 1.00 84.81 85 GLY A CA 1
ATOM 701 C C . GLY A 1 85 ? 8.702 6.821 -9.463 1.00 84.81 85 GLY A C 1
ATOM 702 O O . GLY A 1 85 ? 7.796 5.993 -9.399 1.00 84.81 85 GLY A O 1
ATOM 703 N N . SER A 1 86 ? 9.645 6.761 -10.409 1.00 74.88 86 SER A N 1
ATOM 704 C CA . SER A 1 86 ? 9.620 5.857 -11.578 1.00 74.88 86 SER A CA 1
ATOM 705 C C . SER A 1 86 ? 9.700 4.362 -11.244 1.00 74.88 86 SER A C 1
ATOM 707 O O . SER A 1 86 ? 9.340 3.517 -12.061 1.00 74.88 86 SER A O 1
ATOM 709 N N . LEU A 1 87 ? 10.150 4.021 -10.036 1.00 81.56 87 LEU A N 1
ATOM 710 C CA . LEU A 1 87 ? 10.279 2.644 -9.553 1.00 81.56 87 LEU A CA 1
ATOM 711 C C . LEU A 1 87 ? 9.232 2.300 -8.485 1.00 81.56 87 LEU A C 1
ATOM 713 O O . LEU A 1 87 ? 9.384 1.295 -7.782 1.00 81.56 87 LEU A O 1
ATOM 717 N N . PHE A 1 88 ? 8.194 3.132 -8.348 1.00 85.69 88 PHE A N 1
ATOM 718 C CA . PHE A 1 88 ? 7.088 2.887 -7.433 1.00 85.69 88 PHE A CA 1
ATOM 719 C C . PHE A 1 88 ? 6.409 1.550 -7.745 1.00 85.69 88 PHE A C 1
ATOM 721 O O . PHE A 1 88 ? 6.184 1.180 -8.900 1.00 85.69 88 PHE A O 1
ATOM 728 N N . ASN A 1 89 ? 6.076 0.813 -6.690 1.00 87.62 89 ASN A N 1
ATOM 729 C CA . ASN A 1 89 ? 5.326 -0.424 -6.793 1.00 87.62 89 ASN A CA 1
ATOM 730 C C . ASN A 1 89 ? 4.434 -0.583 -5.562 1.00 87.62 89 ASN A C 1
ATOM 732 O O . ASN A 1 89 ? 4.923 -0.873 -4.470 1.00 87.62 89 ASN A O 1
ATOM 736 N N . TYR A 1 90 ? 3.125 -0.454 -5.772 1.00 88.69 90 TYR A N 1
ATOM 737 C CA . TYR A 1 90 ? 2.122 -0.556 -4.716 1.00 88.69 90 TYR A CA 1
ATOM 738 C C . TYR A 1 90 ? 2.252 -1.848 -3.895 1.00 88.69 90 TYR A C 1
ATOM 740 O O . TYR A 1 90 ? 2.297 -1.800 -2.669 1.00 88.69 90 TYR A O 1
ATOM 748 N N . ALA A 1 91 ? 2.395 -3.004 -4.552 1.00 90.12 91 ALA A N 1
ATOM 749 C CA . ALA A 1 91 ? 2.496 -4.291 -3.866 1.00 90.12 91 ALA A CA 1
ATOM 750 C C . ALA A 1 91 ? 3.756 -4.396 -2.991 1.00 90.12 91 ALA A C 1
ATOM 752 O O . ALA A 1 91 ? 3.707 -4.978 -1.907 1.00 90.12 91 ALA A O 1
ATOM 753 N N . ARG A 1 92 ? 4.885 -3.811 -3.416 1.00 91.81 92 ARG A N 1
ATOM 754 C CA . ARG A 1 92 ? 6.093 -3.751 -2.578 1.00 91.81 92 ARG A CA 1
ATOM 755 C C . ARG A 1 92 ? 5.880 -2.849 -1.361 1.00 91.81 92 ARG A C 1
ATOM 757 O O . ARG A 1 92 ? 6.258 -3.264 -0.269 1.00 91.81 92 ARG A O 1
ATOM 764 N N . SER A 1 93 ? 5.222 -1.701 -1.524 1.00 94.94 93 SER A N 1
ATOM 765 C CA . SER A 1 93 ? 4.865 -0.818 -0.404 1.00 94.94 93 SER A CA 1
ATOM 766 C C . SER A 1 93 ? 3.938 -1.509 0.597 1.00 94.94 93 SER A C 1
ATOM 768 O O . SER A 1 93 ? 4.198 -1.473 1.798 1.00 94.94 93 SER A O 1
ATOM 770 N N . VAL A 1 94 ? 2.915 -2.222 0.114 1.00 95.69 94 VAL A N 1
ATOM 771 C CA . VAL A 1 94 ? 2.028 -3.039 0.958 1.00 95.69 94 VAL A CA 1
ATOM 772 C C . VAL A 1 94 ? 2.822 -4.104 1.709 1.00 95.69 94 VAL A C 1
ATOM 774 O O . VAL A 1 94 ? 2.729 -4.178 2.928 1.00 95.69 94 VAL A O 1
ATOM 777 N N . ASN A 1 95 ? 3.652 -4.892 1.022 1.00 95.44 95 ASN A N 1
ATOM 778 C CA . ASN A 1 95 ? 4.447 -5.946 1.660 1.00 95.44 95 ASN A CA 1
ATOM 779 C C . ASN A 1 95 ? 5.418 -5.393 2.711 1.00 95.44 95 ASN A C 1
ATOM 781 O O . ASN A 1 95 ? 5.613 -6.003 3.764 1.00 95.44 95 ASN A O 1
ATOM 785 N N . PHE A 1 96 ? 6.020 -4.235 2.436 1.00 95.69 96 PHE A N 1
ATOM 786 C CA . PHE A 1 96 ? 6.892 -3.548 3.379 1.00 95.69 96 PHE A CA 1
ATOM 787 C C . PHE A 1 96 ? 6.117 -3.111 4.631 1.00 95.69 96 PHE A C 1
ATOM 789 O O . PHE A 1 96 ? 6.551 -3.393 5.748 1.00 95.69 96 PHE A O 1
ATOM 796 N N . GLY A 1 97 ? 4.927 -2.529 4.460 1.00 97.38 97 GLY A N 1
ATOM 797 C CA . GLY A 1 97 ? 4.062 -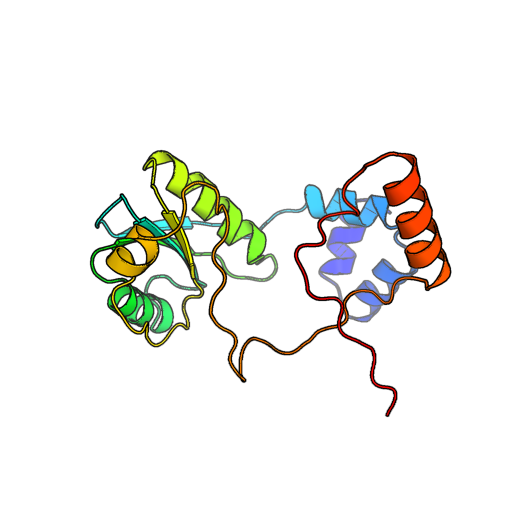2.145 5.575 1.00 97.38 97 GLY A CA 1
ATOM 798 C C . GLY A 1 97 ? 3.491 -3.323 6.358 1.00 97.38 97 GLY A C 1
ATOM 799 O O . GLY A 1 97 ? 3.494 -3.286 7.587 1.00 97.38 97 GLY A O 1
ATOM 800 N N . LEU A 1 98 ? 3.108 -4.411 5.684 1.00 96.62 98 LEU A N 1
ATOM 801 C CA . LEU A 1 98 ? 2.713 -5.663 6.330 1.00 96.62 98 LEU A CA 1
ATOM 802 C C . LEU A 1 98 ? 3.839 -6.178 7.227 1.00 96.62 98 LEU A C 1
ATOM 804 O O . LEU A 1 98 ? 3.608 -6.434 8.407 1.00 96.62 98 LEU A O 1
ATOM 808 N N . LYS A 1 99 ? 5.076 -6.250 6.720 1.00 96.94 99 LYS A N 1
ATOM 809 C CA . LYS A 1 99 ? 6.231 -6.683 7.520 1.00 96.94 99 LYS A CA 1
ATOM 810 C C . LYS A 1 99 ? 6.444 -5.791 8.748 1.00 96.94 99 LYS A C 1
ATOM 812 O O . LYS A 1 99 ? 6.722 -6.315 9.825 1.00 96.94 99 LYS A O 1
ATOM 817 N N . SER A 1 100 ? 6.286 -4.476 8.602 1.00 96.56 100 SER A N 1
ATOM 818 C CA . SER A 1 100 ? 6.353 -3.533 9.725 1.00 96.56 100 SER A CA 1
ATOM 819 C C . SER A 1 100 ? 5.233 -3.758 10.744 1.00 96.56 100 SER A C 1
ATOM 821 O O . SER A 1 100 ? 5.509 -3.775 11.941 1.00 96.56 100 SER A O 1
ATOM 823 N N . SER A 1 101 ? 4.003 -4.017 10.290 1.00 97.31 101 SER A N 1
ATOM 824 C CA . SER A 1 101 ? 2.843 -4.249 11.162 1.00 97.31 101 SER A CA 1
ATOM 825 C C . SER A 1 101 ? 2.987 -5.488 12.047 1.00 97.31 101 SER A C 1
ATOM 827 O O . SER A 1 101 ? 2.577 -5.462 13.204 1.00 97.31 101 SER A O 1
ATOM 829 N N . LEU A 1 102 ? 3.644 -6.551 11.565 1.00 96.19 102 LEU A N 1
ATOM 830 C CA . LEU A 1 102 ? 3.787 -7.810 12.309 1.00 96.19 102 LEU A CA 1
ATOM 831 C C . LEU A 1 102 ? 4.543 -7.653 13.641 1.00 96.19 102 LEU A C 1
ATOM 833 O O . LEU A 1 102 ? 4.320 -8.438 14.562 1.00 96.19 102 LEU A O 1
ATOM 837 N N . ARG A 1 103 ? 5.391 -6.622 13.784 1.00 96.94 103 ARG A N 1
ATOM 838 C CA . ARG A 1 103 ? 6.054 -6.271 15.057 1.00 96.94 103 ARG A CA 1
ATOM 839 C C . ARG A 1 103 ? 5.048 -5.973 16.170 1.00 96.94 103 ARG A C 1
ATOM 841 O O . ARG A 1 103 ? 5.325 -6.279 17.327 1.00 96.94 103 ARG A O 1
ATOM 848 N N . LEU A 1 104 ? 3.902 -5.394 15.818 1.00 96.75 104 LEU A N 1
ATOM 849 C CA . LEU A 1 104 ? 2.848 -5.002 16.753 1.00 96.75 104 LEU A CA 1
ATOM 850 C C . LEU A 1 104 ? 1.967 -6.188 17.173 1.00 96.75 104 LEU A C 1
ATOM 852 O O . LEU A 1 104 ? 1.148 -6.040 18.071 1.00 96.75 104 LEU A O 1
ATOM 856 N N . LYS A 1 105 ? 2.160 -7.365 16.555 1.00 96.94 105 LYS A N 1
ATOM 857 C CA . LYS A 1 105 ? 1.343 -8.574 16.750 1.00 96.94 105 LYS A CA 1
ATOM 858 C C . LYS A 1 105 ? -0.167 -8.287 16.634 1.00 96.94 105 LYS A C 1
ATOM 860 O O . LYS A 1 105 ? -0.921 -8.667 17.532 1.00 96.94 105 LYS A O 1
ATOM 865 N N . PRO A 1 106 ? -0.608 -7.619 15.551 1.00 96.44 106 PRO A N 1
ATOM 866 C CA . PRO A 1 106 ? -2.006 -7.266 15.389 1.00 96.44 106 PRO A CA 1
ATOM 867 C C . PRO A 1 106 ? -2.865 -8.514 15.220 1.00 96.44 106 PRO A C 1
ATOM 869 O O . PRO A 1 106 ? -2.419 -9.535 14.690 1.00 96.44 106 PRO A O 1
ATOM 872 N N . ARG A 1 107 ? -4.130 -8.403 15.616 1.00 93.56 107 ARG A N 1
ATOM 873 C CA . ARG A 1 107 ? -5.144 -9.412 15.315 1.00 93.56 107 ARG A CA 1
ATOM 874 C C . ARG A 1 107 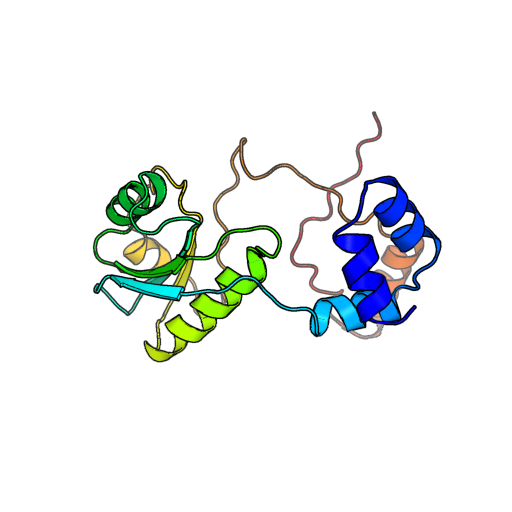? -5.615 -9.296 13.869 1.00 93.56 107 ARG A C 1
ATOM 876 O O . ARG A 1 107 ? -5.829 -10.313 13.218 1.00 93.56 107 ARG A O 1
ATOM 883 N N . TRP A 1 108 ? -5.745 -8.064 13.379 1.00 94.62 108 TRP A N 1
ATOM 884 C CA . TRP A 1 108 ? -6.111 -7.758 12.000 1.00 94.62 108 TRP A CA 1
ATOM 885 C C . TRP A 1 108 ? -5.180 -6.708 11.406 1.00 94.62 108 TRP A C 1
ATOM 887 O O . TRP A 1 108 ? -4.809 -5.741 12.071 1.00 94.62 108 TRP A O 1
ATOM 897 N N . VAL A 1 109 ? -4.851 -6.876 10.127 1.00 96.62 109 VAL A N 1
ATOM 898 C CA . VAL A 1 109 ? -4.177 -5.843 9.339 1.00 96.62 109 VAL A CA 1
ATOM 899 C C . VAL A 1 109 ? -5.093 -5.421 8.203 1.00 96.62 109 VAL A C 1
ATOM 901 O O . VAL A 1 109 ? -5.509 -6.250 7.396 1.00 96.62 109 VAL A O 1
ATOM 904 N N . ILE A 1 110 ? -5.410 -4.133 8.146 1.00 95.94 110 ILE A N 1
ATOM 905 C CA . ILE A 1 110 ? -6.190 -3.525 7.070 1.00 95.94 110 ILE A CA 1
ATOM 906 C C . ILE A 1 110 ? -5.206 -2.940 6.066 1.00 95.94 110 ILE A C 1
ATOM 908 O O . ILE A 1 110 ? -4.347 -2.147 6.436 1.00 95.94 110 ILE A O 1
ATOM 912 N N . ILE A 1 111 ? -5.331 -3.308 4.794 1.00 96.38 111 ILE A N 1
ATOM 913 C CA . ILE A 1 111 ? -4.590 -2.671 3.701 1.00 96.38 111 ILE A CA 1
ATOM 914 C C . ILE A 1 111 ? -5.536 -1.661 3.057 1.00 96.38 111 ILE A C 1
ATOM 916 O O . ILE A 1 111 ? -6.594 -2.050 2.564 1.00 96.38 111 ILE A O 1
ATOM 920 N N . SER A 1 112 ? -5.169 -0.380 3.071 1.00 95.12 112 SER A N 1
ATOM 921 C CA . SER A 1 112 ? -5.990 0.700 2.515 1.00 95.12 112 SER A CA 1
ATOM 922 C C . SER A 1 112 ? -5.189 1.561 1.547 1.00 95.12 112 SER A C 1
ATOM 924 O O . SER A 1 112 ? -4.002 1.797 1.753 1.00 95.12 112 SER A O 1
ATOM 926 N N . ASN A 1 113 ? -5.855 2.082 0.518 1.00 93.56 113 ASN A N 1
ATOM 927 C CA . ASN A 1 113 ? -5.329 3.209 -0.253 1.00 93.56 113 ASN A CA 1
ATOM 928 C C . ASN A 1 113 ? -5.443 4.508 0.558 1.00 93.56 113 ASN A C 1
ATOM 930 O O . ASN A 1 113 ? -6.192 4.567 1.538 1.00 93.56 113 ASN A O 1
ATOM 934 N N . ASP A 1 114 ? -4.720 5.548 0.146 1.00 95.12 114 ASP A N 1
ATOM 935 C CA . ASP A 1 114 ? -4.748 6.869 0.781 1.00 95.12 114 ASP A CA 1
ATOM 936 C C . ASP A 1 114 ? -5.896 7.775 0.300 1.00 95.12 114 ASP A C 1
ATOM 938 O O . ASP A 1 114 ? -6.147 8.821 0.895 1.00 95.12 114 ASP A O 1
ATOM 942 N N . ASP A 1 115 ? -6.631 7.364 -0.735 1.00 93.12 115 ASP A N 1
ATOM 943 C CA . ASP A 1 115 ? -7.768 8.083 -1.318 1.00 93.12 115 ASP A CA 1
ATOM 944 C C . ASP A 1 115 ? -9.144 7.638 -0.782 1.00 93.12 115 ASP A C 1
ATOM 946 O O . ASP A 1 115 ? -10.184 8.071 -1.286 1.00 93.12 115 ASP A O 1
ATOM 950 N N . VAL A 1 116 ? -9.174 6.823 0.278 1.00 91.12 116 VAL A N 1
ATOM 951 C CA . VAL A 1 116 ? -10.416 6.426 0.957 1.00 91.12 116 VAL A CA 1
ATOM 952 C C . VAL A 1 116 ? -11.062 7.635 1.639 1.00 91.12 116 VAL A C 1
ATOM 954 O O . VAL A 1 116 ? -10.456 8.303 2.475 1.00 91.12 116 VAL A O 1
ATOM 957 N N . LEU A 1 117 ? -12.325 7.903 1.292 1.00 88.94 117 LEU A N 1
ATOM 958 C CA . LEU A 1 117 ? -13.071 9.071 1.778 1.00 88.94 117 LEU A CA 1
ATOM 959 C C . LEU A 1 117 ? -13.825 8.817 3.087 1.00 88.94 117 LEU A C 1
ATOM 961 O O . LEU A 1 117 ? -14.029 9.744 3.868 1.00 88.94 117 LEU A O 1
ATOM 965 N N . SER A 1 118 ? -14.282 7.587 3.309 1.00 87.81 118 SER A N 1
ATOM 966 C CA . SER A 1 118 ? -15.029 7.201 4.503 1.00 87.81 118 SER A CA 1
ATOM 967 C C . SER A 1 118 ? -15.085 5.685 4.656 1.00 87.81 118 SER A C 1
ATOM 969 O O . SER A 1 118 ? -14.909 4.935 3.695 1.00 87.81 118 SER A O 1
ATOM 971 N N . VAL A 1 119 ? -15.377 5.242 5.878 1.00 85.00 119 VAL A N 1
ATOM 972 C CA . VAL A 1 119 ? -15.790 3.872 6.182 1.00 85.00 119 VAL A CA 1
ATOM 973 C C . VAL A 1 119 ? -17.142 3.938 6.885 1.00 85.00 119 VAL A C 1
ATOM 975 O O . VAL A 1 119 ? -17.382 4.819 7.708 1.00 85.00 119 VAL A O 1
ATOM 978 N N . SER A 1 120 ? -18.050 3.034 6.528 1.00 81.19 120 SER A N 1
ATOM 979 C CA . SER A 1 120 ? -19.347 2.886 7.188 1.00 81.19 120 SER A CA 1
ATOM 980 C C . SER A 1 120 ? -19.277 1.839 8.297 1.00 81.19 120 SER A C 1
ATOM 982 O O . SER A 1 120 ? -18.668 0.788 8.104 1.00 81.19 120 SER A O 1
ATOM 984 N N . GLY A 1 121 ? -19.984 2.079 9.402 1.00 83.31 121 GLY A N 1
ATOM 985 C CA . GLY A 1 121 ? -20.061 1.142 10.526 1.00 83.31 121 GLY A CA 1
ATOM 986 C C . GLY A 1 121 ? -18.844 1.197 11.452 1.00 83.31 121 GLY A C 1
ATOM 987 O O . GLY A 1 121 ? -17.979 2.063 11.319 1.00 83.31 121 GLY A O 1
ATOM 988 N N . ASN A 1 122 ? -18.796 0.276 12.416 1.00 88.25 122 ASN A N 1
ATOM 989 C CA . ASN A 1 122 ? -17.679 0.143 13.346 1.00 88.25 122 ASN A CA 1
ATOM 990 C C . ASN A 1 122 ? -16.799 -1.043 12.937 1.00 88.25 122 ASN A C 1
ATOM 992 O O . ASN A 1 122 ? -17.127 -2.193 13.212 1.00 88.25 122 ASN A O 1
ATOM 996 N N . ILE A 1 123 ? -15.655 -0.751 12.314 1.00 90.00 123 ILE A N 1
ATOM 997 C CA . ILE A 1 123 ? -14.704 -1.764 11.830 1.00 90.00 123 ILE A CA 1
ATOM 998 C C . ILE A 1 123 ? -14.311 -2.752 12.934 1.00 90.00 123 ILE A C 1
ATOM 1000 O O . ILE A 1 123 ? -14.195 -3.948 12.672 1.00 90.00 123 ILE A O 1
ATOM 1004 N N . LYS A 1 124 ? -14.110 -2.272 14.168 1.00 88.88 124 LYS A N 1
ATOM 1005 C CA . LYS A 1 124 ? -13.690 -3.128 15.281 1.00 88.88 124 LYS A CA 1
ATOM 1006 C C . LYS A 1 124 ? -14.771 -4.147 15.635 1.00 88.88 124 LYS A C 1
ATOM 1008 O O . LYS A 1 124 ? -14.447 -5.320 15.813 1.00 88.88 124 LYS A O 1
ATOM 1013 N N . ASP A 1 125 ? -16.029 -3.719 15.672 1.00 90.31 125 ASP A N 1
ATOM 1014 C CA . ASP A 1 125 ? -17.167 -4.594 15.968 1.00 90.31 125 ASP A CA 1
ATOM 1015 C C . ASP A 1 125 ? -17.392 -5.603 14.833 1.00 90.31 125 ASP A C 1
ATOM 1017 O O . ASP A 1 125 ? -17.533 -6.797 15.095 1.00 90.31 125 ASP A O 1
ATOM 1021 N N . GLU A 1 126 ? -17.320 -5.163 13.575 1.00 89.19 126 GLU A N 1
ATOM 1022 C CA . GLU A 1 126 ? -17.460 -6.039 12.401 1.00 89.19 126 GLU A CA 1
ATOM 1023 C C . GLU A 1 126 ? -16.348 -7.101 12.348 1.00 89.19 126 GLU A C 1
ATOM 1025 O O . GLU A 1 126 ? -16.606 -8.288 12.158 1.00 89.19 126 GLU A O 1
ATOM 1030 N N . LEU A 1 127 ? -15.095 -6.717 12.606 1.00 88.88 127 LEU A N 1
ATOM 1031 C CA . LEU A 1 127 ? -13.967 -7.652 12.682 1.00 88.88 127 LEU A CA 1
ATOM 1032 C C . LEU A 1 127 ? -13.980 -8.516 13.956 1.00 88.88 127 LEU A C 1
ATOM 1034 O O . LEU A 1 127 ? -13.245 -9.512 14.039 1.00 88.88 127 LEU A O 1
ATOM 1038 N N . SER A 1 128 ? -14.797 -8.158 14.955 1.00 87.56 128 SER A N 1
ATOM 1039 C CA . SER A 1 128 ? -14.930 -8.913 16.203 1.00 87.56 128 SER A CA 1
ATOM 1040 C C . SER A 1 128 ? -15.664 -10.241 16.013 1.00 87.56 128 SER A C 1
ATOM 1042 O O . SER A 1 128 ? -15.314 -11.224 16.668 1.00 87.56 128 SER A O 1
ATOM 1044 N N . ILE A 1 129 ? -16.619 -10.266 15.076 1.00 88.38 129 ILE A N 1
ATOM 1045 C CA . ILE A 1 129 ? -17.521 -11.392 14.805 1.00 88.38 129 ILE A CA 1
ATOM 1046 C C . ILE A 1 129 ? -17.039 -12.307 13.671 1.00 88.38 129 ILE A C 1
ATOM 1048 O O . ILE A 1 129 ? -17.622 -13.368 13.439 1.00 88.38 129 ILE A O 1
ATOM 1052 N N . VAL A 1 130 ? -15.977 -11.919 12.958 1.00 87.31 130 VAL A N 1
ATOM 1053 C CA . VAL A 1 130 ? -15.392 -12.739 11.892 1.00 87.31 130 VAL A CA 1
ATOM 1054 C C . VAL A 1 130 ? -14.869 -14.055 12.475 1.00 87.31 130 VAL A C 1
ATOM 1056 O O . VAL A 1 130 ? -14.148 -14.084 13.474 1.00 87.31 130 VAL A O 1
ATOM 1059 N N . SER A 1 131 ? -15.240 -15.168 11.836 1.00 80.31 131 SER A N 1
ATOM 1060 C CA . SER A 1 131 ? -14.848 -16.509 12.277 1.00 80.31 131 SER A CA 1
ATOM 1061 C C . SER A 1 131 ? -13.329 -16.697 12.231 1.00 80.31 131 SER A C 1
ATOM 1063 O O . SER A 1 131 ? -12.664 -16.248 11.302 1.00 80.3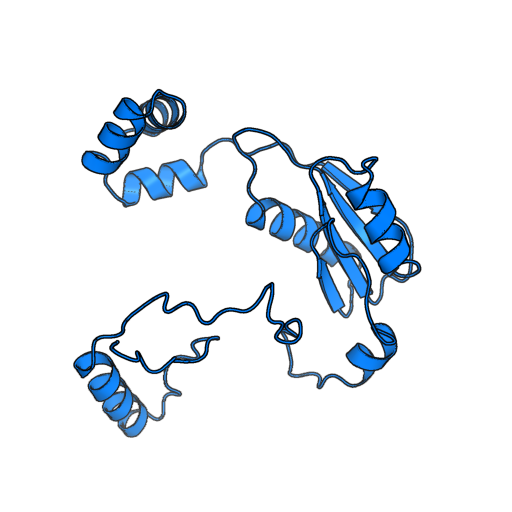1 131 SER A O 1
ATOM 1065 N N . ARG A 1 132 ? -12.770 -17.420 13.211 1.00 79.31 132 ARG A N 1
ATOM 1066 C CA . ARG A 1 132 ? -11.310 -17.607 13.372 1.00 79.31 132 ARG A CA 1
ATOM 1067 C C . ARG A 1 132 ? -10.608 -18.310 12.202 1.00 79.31 132 ARG A C 1
ATOM 1069 O O . ARG A 1 132 ? -9.387 -18.284 12.141 1.00 79.31 132 ARG A O 1
ATOM 1076 N N . ASN A 1 133 ? -11.352 -18.973 11.322 1.00 82.69 133 ASN A N 1
ATOM 1077 C CA . ASN A 1 133 ? -10.835 -19.646 10.128 1.00 82.69 133 ASN A CA 1
ATOM 1078 C C . ASN A 1 133 ? -10.819 -18.745 8.878 1.00 82.69 133 ASN A C 1
ATOM 1080 O O . ASN A 1 133 ? -10.463 -19.217 7.801 1.00 82.69 133 ASN A O 1
ATOM 1084 N N . VAL A 1 134 ? -11.230 -17.479 8.995 1.00 81.06 134 VAL A N 1
ATOM 1085 C CA . VAL A 1 134 ? -11.188 -16.509 7.898 1.00 81.06 134 VAL A CA 1
ATOM 1086 C C . VAL A 1 134 ? -9.871 -15.744 7.957 1.00 81.06 134 VAL A C 1
ATOM 1088 O O . VAL A 1 134 ? -9.616 -15.003 8.902 1.00 81.06 134 VAL A O 1
ATOM 1091 N N . ASN A 1 135 ? -9.060 -15.892 6.910 1.00 80.25 135 ASN A N 1
ATOM 1092 C CA . ASN A 1 135 ? -7.749 -15.241 6.812 1.00 80.25 135 ASN A CA 1
ATOM 1093 C C . ASN A 1 135 ? -7.779 -13.948 5.981 1.00 80.25 135 ASN A C 1
ATOM 1095 O O . ASN A 1 135 ? -6.827 -13.173 6.019 1.00 80.25 135 ASN A O 1
ATOM 1099 N N . LEU A 1 136 ? -8.843 -13.727 5.202 1.00 84.75 136 LEU A N 1
ATOM 1100 C CA . LEU A 1 136 ? -8.976 -12.589 4.297 1.00 84.75 136 LEU A CA 1
ATOM 1101 C C . LEU A 1 136 ? -10.421 -12.094 4.284 1.00 84.75 136 LEU A C 1
ATOM 1103 O O . LEU A 1 136 ? -11.345 -12.858 4.013 1.00 84.75 136 LEU A O 1
ATOM 1107 N N . VAL A 1 137 ? -10.591 -10.796 4.520 1.00 84.06 137 VAL A N 1
ATOM 1108 C CA . VAL A 1 137 ? -11.852 -10.078 4.331 1.00 84.06 137 VAL A CA 1
ATOM 1109 C C . VAL A 1 137 ? -11.629 -9.068 3.216 1.00 84.06 137 VAL A C 1
ATOM 1111 O O . VAL A 1 137 ? -10.698 -8.267 3.277 1.00 84.06 137 VAL A O 1
ATOM 1114 N N . MET A 1 138 ? -12.453 -9.128 2.174 1.00 83.31 138 MET A N 1
ATOM 1115 C CA . MET A 1 138 ? -12.395 -8.174 1.068 1.00 83.31 138 MET A CA 1
ATOM 1116 C C . MET A 1 138 ? -13.447 -7.083 1.258 1.00 83.31 138 MET A C 1
ATOM 1118 O O . MET A 1 138 ? -14.507 -7.331 1.833 1.00 83.31 138 MET A O 1
ATOM 1122 N N . ALA A 1 139 ? -13.165 -5.885 0.744 1.00 75.62 139 ALA A N 1
ATOM 1123 C CA . ALA A 1 139 ? -14.158 -4.820 0.676 1.00 75.62 139 ALA A CA 1
ATOM 1124 C C . ALA A 1 139 ? -15.405 -5.287 -0.094 1.00 75.62 139 ALA A C 1
ATOM 1126 O O . ALA A 1 139 ? -15.317 -6.090 -1.031 1.00 75.62 139 ALA A O 1
ATOM 1127 N N . SER A 1 140 ? -16.571 -4.772 0.296 1.00 72.81 140 SER A N 1
ATOM 1128 C CA . SER A 1 140 ? -17.820 -5.059 -0.402 1.00 72.81 140 SER A CA 1
ATOM 1129 C C . SER A 1 140 ? -17.759 -4.569 -1.852 1.00 72.81 140 SER A C 1
ATOM 1131 O O . SER A 1 140 ? -17.103 -3.578 -2.182 1.00 72.81 140 SER A O 1
ATOM 1133 N N . ARG A 1 141 ? -18.448 -5.287 -2.745 1.00 68.69 141 ARG A N 1
ATOM 1134 C CA . ARG A 1 141 ? -18.530 -4.900 -4.155 1.00 68.69 141 ARG A CA 1
ATOM 1135 C C . ARG A 1 141 ? -19.193 -3.532 -4.298 1.00 68.69 141 ARG A C 1
ATOM 1137 O O . ARG A 1 141 ? -20.250 -3.290 -3.721 1.00 68.69 141 ARG A O 1
ATOM 1144 N N . SER A 1 142 ? -18.602 -2.671 -5.119 1.00 65.19 142 SER A N 1
ATOM 1145 C CA . SER A 1 142 ? -19.162 -1.382 -5.523 1.00 65.19 142 SER A CA 1
ATOM 1146 C C . SER A 1 142 ? -19.005 -1.168 -7.030 1.00 65.19 142 SER A C 1
ATOM 1148 O O . SER A 1 142 ? -18.121 -1.740 -7.672 1.00 65.19 142 SER A O 1
ATOM 1150 N N . ASN A 1 143 ? -19.838 -0.297 -7.603 1.00 58.66 143 ASN A N 1
ATOM 1151 C CA . ASN A 1 143 ? -19.805 0.013 -9.037 1.00 58.66 143 ASN A CA 1
ATOM 1152 C C . ASN A 1 143 ? -18.489 0.673 -9.500 1.00 58.66 143 ASN A C 1
ATOM 1154 O O . ASN A 1 143 ? -18.232 0.713 -10.698 1.00 58.66 143 ASN A O 1
ATOM 1158 N N . TYR A 1 144 ? -17.675 1.200 -8.578 1.00 53.12 144 TYR A N 1
ATOM 1159 C CA . TYR A 1 144 ? -16.462 1.961 -8.893 1.00 53.12 144 TYR A CA 1
ATOM 1160 C C . TYR A 1 144 ? -15.173 1.118 -8.825 1.00 53.12 144 TYR A C 1
ATOM 1162 O O . TYR A 1 144 ? -14.311 1.267 -9.686 1.00 53.12 144 TYR A O 1
ATOM 1170 N N . HIS A 1 145 ? -15.049 0.190 -7.864 1.00 47.62 145 HIS A N 1
ATOM 1171 C CA . HIS A 1 145 ? -13.806 -0.579 -7.643 1.00 47.62 145 HIS A CA 1
ATOM 1172 C C . HIS A 1 145 ? -13.907 -2.084 -7.906 1.00 47.62 145 HIS A C 1
ATOM 1174 O O . HIS A 1 145 ? -12.887 -2.770 -7.894 1.00 47.62 145 HIS A O 1
ATOM 1180 N N . THR A 1 146 ? -15.100 -2.623 -8.164 1.00 52.94 146 THR A N 1
ATOM 1181 C CA . THR A 1 146 ? -15.260 -4.049 -8.467 1.00 52.94 146 THR A CA 1
ATOM 1182 C C . THR A 1 146 ? -16.030 -4.219 -9.763 1.00 52.94 146 THR A C 1
ATOM 1184 O O . THR A 1 146 ? -17.257 -4.280 -9.768 1.00 52.94 146 THR A O 1
ATOM 1187 N N . TYR A 1 147 ? -15.303 -4.307 -10.872 1.00 48.72 147 TYR A N 1
ATOM 1188 C CA . TYR A 1 147 ? -15.853 -4.812 -12.121 1.00 48.72 147 TYR A CA 1
ATOM 1189 C C . TYR A 1 147 ? -15.308 -6.222 -12.379 1.00 48.72 147 TYR A C 1
ATOM 1191 O O . TYR A 1 147 ? -14.156 -6.516 -12.052 1.00 48.72 147 TYR A O 1
ATOM 1199 N N . PRO A 1 148 ? -16.131 -7.125 -12.928 1.00 52.97 148 PRO A N 1
ATOM 1200 C CA . PRO A 1 148 ? -15.696 -8.465 -13.284 1.00 52.97 148 PRO A CA 1
ATOM 1201 C C . PRO A 1 148 ? -14.596 -8.403 -14.356 1.00 52.97 148 PRO A C 1
ATOM 1203 O O . PRO A 1 148 ? -14.864 -8.010 -15.490 1.00 52.97 148 PRO A O 1
ATOM 1206 N N . VAL A 1 149 ? -13.369 -8.811 -14.016 1.00 46.72 149 VAL A N 1
ATOM 1207 C CA . VAL A 1 149 ? -12.264 -8.957 -14.978 1.00 46.72 149 VAL A CA 1
ATOM 1208 C C . VAL A 1 149 ? -11.990 -10.434 -15.202 1.00 46.72 149 VAL A C 1
ATOM 1210 O O . VAL A 1 149 ? -11.652 -11.168 -14.275 1.00 46.72 149 VAL A O 1
ATOM 1213 N N . VAL A 1 150 ? -12.104 -10.878 -16.452 1.00 51.94 150 VAL A N 1
ATOM 1214 C CA . VAL A 1 150 ? -11.670 -12.220 -16.854 1.00 51.94 150 VAL A CA 1
ATOM 1215 C C . VAL A 1 150 ? -10.160 -12.171 -17.075 1.00 51.94 150 VAL A C 1
ATOM 1217 O O . VAL A 1 150 ? -9.702 -11.819 -18.157 1.00 51.94 150 VAL A O 1
ATOM 1220 N N . LEU A 1 151 ? -9.384 -12.490 -16.037 1.00 49.72 151 LEU A N 1
ATOM 1221 C CA . LEU A 1 151 ? -7.915 -12.504 -16.111 1.00 49.72 151 LEU A CA 1
ATOM 1222 C C . LEU A 1 151 ? -7.380 -13.705 -16.904 1.00 49.72 151 LEU A C 1
ATOM 1224 O O . LEU A 1 151 ? -6.315 -13.629 -17.507 1.00 49.72 151 LEU A O 1
ATOM 1228 N N . VAL A 1 152 ? -8.125 -14.814 -16.916 1.00 55.66 152 VAL A N 1
ATOM 1229 C CA . VAL A 1 152 ? -7.770 -16.046 -17.625 1.00 55.66 152 VAL A CA 1
ATOM 1230 C C . VAL A 1 152 ? -9.044 -16.674 -18.180 1.00 55.66 152 VAL A C 1
ATOM 1232 O O . VAL A 1 152 ? -10.014 -16.864 -17.448 1.00 55.66 152 VAL A O 1
ATOM 1235 N N . LYS A 1 153 ? -9.039 -17.038 -19.466 1.00 59.62 153 LYS A N 1
ATOM 1236 C CA . LYS A 1 153 ? -10.032 -17.954 -20.038 1.00 59.62 153 LYS A CA 1
ATOM 1237 C C . LYS A 1 153 ? -9.458 -19.371 -19.947 1.00 59.62 153 LYS A C 1
ATOM 1239 O O . LYS A 1 153 ? -8.623 -19.721 -20.782 1.00 59.62 153 LYS A O 1
ATOM 1244 N N . PRO A 1 154 ? -9.831 -20.183 -18.943 1.00 62.72 154 PRO A N 1
ATOM 1245 C CA . PRO A 1 154 ? -9.340 -21.549 -18.875 1.00 62.72 154 PRO A CA 1
ATOM 1246 C C . PRO A 1 154 ? -9.848 -22.335 -20.085 1.00 62.72 154 PRO A C 1
ATOM 1248 O O . PRO A 1 154 ? -10.984 -22.161 -20.529 1.00 62.72 154 PRO A O 1
ATOM 1251 N N . ASN A 1 155 ? -9.004 -23.214 -20.617 1.00 69.00 155 ASN A N 1
ATOM 1252 C CA . ASN A 1 155 ? -9.418 -24.142 -21.659 1.00 69.00 155 ASN A CA 1
ATOM 1253 C C . ASN A 1 155 ? -10.503 -25.085 -21.095 1.00 69.00 155 ASN A C 1
ATOM 1255 O O . ASN A 1 155 ? -10.325 -25.674 -20.027 1.00 69.00 155 ASN A O 1
ATOM 1259 N N . GLU A 1 156 ? -11.623 -25.253 -21.800 1.00 71.62 156 GLU A N 1
ATOM 1260 C CA . GLU A 1 156 ? -12.726 -26.118 -21.360 1.00 71.62 156 GLU A CA 1
ATOM 1261 C C . GLU A 1 156 ? -12.282 -27.565 -21.103 1.00 71.62 156 GLU A C 1
ATOM 1263 O O . GLU A 1 156 ? -12.760 -28.205 -20.161 1.00 71.62 156 GLU A O 1
ATOM 1268 N N . TYR A 1 157 ? -11.324 -28.069 -21.888 1.00 77.88 157 TYR A N 1
ATOM 1269 C CA . TYR A 1 157 ? -10.753 -29.403 -21.699 1.00 77.88 157 TYR A CA 1
ATOM 1270 C C . TYR A 1 157 ? -9.993 -29.524 -20.374 1.00 77.88 157 TYR A C 1
ATOM 1272 O O . TYR A 1 157 ? -10.099 -30.548 -19.700 1.00 77.88 157 TYR A O 1
ATOM 1280 N N . PHE A 1 158 ? -9.296 -28.463 -19.955 1.00 72.69 158 PHE A N 1
ATOM 1281 C CA . PHE A 1 158 ? -8.595 -28.419 -18.672 1.00 72.69 158 PHE A CA 1
ATOM 1282 C C . PHE A 1 158 ? -9.584 -28.490 -17.500 1.00 72.69 158 PHE A C 1
ATOM 1284 O O . PHE A 1 158 ? -9.409 -29.298 -16.589 1.00 72.69 158 PHE A O 1
ATOM 1291 N N . ILE A 1 159 ? -10.682 -27.727 -17.560 1.00 71.06 159 ILE A N 1
ATOM 1292 C CA . ILE A 1 159 ? -11.734 -27.759 -16.529 1.00 71.06 159 ILE A CA 1
ATOM 1293 C C . ILE A 1 159 ? -12.392 -29.142 -16.444 1.00 71.06 159 ILE A C 1
ATOM 1295 O O . ILE A 1 159 ? -12.630 -29.647 -15.344 1.00 71.06 159 ILE A O 1
ATOM 1299 N N . ARG A 1 160 ? -12.680 -29.781 -17.586 1.00 74.44 160 ARG A N 1
ATOM 1300 C CA . ARG A 1 160 ? -13.228 -31.148 -17.612 1.00 74.44 160 ARG A CA 1
ATOM 1301 C C . ARG A 1 160 ? -12.247 -32.163 -17.020 1.00 74.44 160 ARG A C 1
ATOM 1303 O O . ARG A 1 160 ? -12.664 -32.972 -16.194 1.00 74.44 160 ARG A O 1
ATOM 1310 N N . GLY A 1 161 ? -10.966 -32.081 -17.380 1.00 76.56 161 GLY A N 1
ATOM 1311 C CA . GLY A 1 161 ? -9.914 -32.945 -16.840 1.00 76.56 161 GLY A CA 1
ATOM 1312 C C . GLY A 1 161 ? -9.776 -32.817 -15.323 1.00 76.56 161 GLY A C 1
ATOM 1313 O O . GLY A 1 161 ? -9.836 -33.820 -14.615 1.00 76.56 161 GLY A O 1
ATOM 1314 N N . MET A 1 162 ? -9.711 -31.587 -14.807 1.00 70.38 162 MET A N 1
ATOM 1315 C CA . MET A 1 162 ? -9.604 -31.325 -13.367 1.00 70.38 162 MET A CA 1
ATOM 1316 C C . MET A 1 162 ? -10.823 -31.814 -12.577 1.00 70.38 162 MET A C 1
ATOM 1318 O O . MET A 1 162 ? -10.666 -32.322 -11.469 1.00 70.38 162 MET A O 1
ATOM 1322 N N . LYS A 1 163 ? -12.037 -31.730 -13.141 1.00 70.56 163 LYS A N 1
ATOM 1323 C CA . LYS A 1 163 ? -13.247 -32.290 -12.510 1.00 70.56 163 LYS A CA 1
ATOM 1324 C C . LYS A 1 163 ? -13.195 -33.812 -12.387 1.00 70.56 163 LYS A C 1
ATOM 1326 O O . LYS A 1 163 ? -13.660 -34.351 -11.387 1.00 70.56 163 LYS A O 1
ATOM 1331 N N . ILE A 1 164 ? -12.666 -34.502 -13.396 1.00 77.19 164 ILE A N 1
ATOM 1332 C CA . ILE A 1 164 ? -12.505 -35.962 -13.365 1.00 77.19 164 ILE A CA 1
ATOM 1333 C C . ILE A 1 164 ? -11.415 -36.332 -12.357 1.00 77.19 164 ILE A C 1
ATOM 1335 O O . ILE A 1 164 ? -11.647 -37.163 -11.485 1.00 77.19 164 ILE A O 1
ATOM 1339 N N . PHE A 1 165 ? -10.265 -35.660 -12.423 1.00 71.56 165 PHE A N 1
ATOM 1340 C CA . PHE A 1 165 ? -9.126 -35.903 -11.540 1.00 71.56 165 PHE A CA 1
ATOM 1341 C C . PHE A 1 165 ? -9.473 -35.662 -10.064 1.00 71.56 165 PHE A C 1
ATOM 1343 O O . PHE A 1 165 ? -9.210 -36.518 -9.225 1.00 71.56 165 PHE A O 1
ATOM 1350 N N . GLY A 1 166 ? -10.151 -34.551 -9.752 1.00 67.88 166 GLY A N 1
ATOM 1351 C CA . GLY A 1 166 ? -10.619 -34.244 -8.397 1.00 67.88 166 GLY A CA 1
ATOM 1352 C C . GLY A 1 166 ? -11.614 -35.275 -7.857 1.00 67.88 166 GLY A C 1
ATOM 1353 O O . GLY A 1 166 ? -11.515 -35.665 -6.699 1.00 67.88 166 GLY A O 1
ATOM 1354 N N . LYS A 1 167 ? -12.521 -35.794 -8.702 1.00 72.88 167 LYS A N 1
ATOM 1355 C CA . LYS A 1 167 ? -13.448 -36.873 -8.314 1.00 72.88 167 LYS A CA 1
ATOM 1356 C C . LYS A 1 167 ? -12.744 -38.203 -8.043 1.00 72.88 167 LYS A C 1
ATOM 1358 O O . LYS A 1 167 ? -13.173 -38.930 -7.157 1.00 72.88 167 LYS A O 1
ATOM 1363 N N . VAL A 1 168 ? -11.709 -38.536 -8.815 1.00 77.56 168 VAL A N 1
ATOM 1364 C CA . VAL A 1 168 ? -10.984 -39.813 -8.687 1.00 77.56 168 VAL A CA 1
ATOM 1365 C C . VAL A 1 168 ? -10.024 -39.799 -7.498 1.00 77.56 168 VAL A C 1
ATOM 1367 O O . VAL A 1 168 ? -9.888 -40.804 -6.811 1.00 77.56 168 VAL A O 1
ATOM 1370 N N . LEU A 1 169 ? -9.365 -38.668 -7.247 1.00 76.06 169 LEU A N 1
ATOM 1371 C CA . LEU A 1 169 ? -8.299 -38.560 -6.247 1.00 76.06 169 LEU A CA 1
ATOM 1372 C C . LEU A 1 169 ? -8.720 -37.842 -4.962 1.00 76.06 169 LEU A C 1
ATOM 1374 O O . LEU A 1 169 ? -7.894 -37.639 -4.079 1.00 76.06 169 LEU A O 1
ATOM 1378 N N . ASN A 1 170 ? -9.998 -37.469 -4.850 1.00 67.50 170 ASN A N 1
ATOM 1379 C CA . ASN A 1 170 ? -10.573 -36.774 -3.698 1.00 67.50 170 ASN A CA 1
ATOM 1380 C C . ASN A 1 170 ? -9.832 -35.469 -3.327 1.00 67.50 170 ASN A C 1
ATOM 1382 O O . ASN A 1 170 ? -9.835 -35.044 -2.173 1.00 67.50 170 ASN A O 1
ATOM 1386 N N . PHE A 1 171 ? -9.184 -34.833 -4.308 1.00 56.66 171 PHE A N 1
ATOM 1387 C CA . PHE A 1 171 ? -8.569 -33.520 -4.145 1.00 56.66 171 PHE A CA 1
ATOM 1388 C C . PHE A 1 171 ? -9.614 -32.428 -4.364 1.00 56.66 171 PHE A C 1
ATOM 1390 O O . PHE A 1 171 ? -10.344 -32.450 -5.360 1.00 56.66 171 PHE A O 1
ATOM 1397 N N . SER A 1 172 ? -9.638 -31.429 -3.479 1.00 49.94 172 SER A N 1
ATOM 1398 C CA . SER A 1 172 ? -10.364 -30.185 -3.733 1.00 49.94 172 SER A CA 1
ATOM 1399 C C . SER A 1 172 ? -9.839 -29.573 -5.039 1.00 49.94 172 SER A C 1
ATOM 1401 O O . SER A 1 172 ? -8.625 -29.377 -5.161 1.00 49.94 172 SER A O 1
ATOM 1403 N N . PRO A 1 173 ? -10.693 -29.299 -6.046 1.00 51.62 173 PRO A N 1
ATOM 1404 C CA . PRO A 1 173 ? -10.249 -28.585 -7.235 1.00 51.62 173 PRO A CA 1
ATOM 1405 C C . PRO A 1 173 ? -9.651 -27.254 -6.782 1.00 51.62 173 PRO A C 1
ATOM 1407 O O . PRO A 1 173 ? -10.218 -26.620 -5.896 1.00 51.62 173 PRO A O 1
ATOM 1410 N N . ALA A 1 174 ? -8.494 -26.898 -7.351 1.00 47.31 174 ALA A N 1
ATOM 1411 C CA . ALA A 1 174 ? -7.696 -25.726 -6.996 1.00 47.31 174 ALA A CA 1
ATOM 1412 C C . ALA A 1 174 ? -8.561 -24.567 -6.473 1.00 47.31 174 ALA A C 1
ATOM 1414 O O . ALA A 1 174 ? -9.419 -24.065 -7.203 1.00 47.31 174 ALA A O 1
ATOM 1415 N N . GLU A 1 175 ? -8.341 -24.164 -5.218 1.00 41.34 175 GLU A N 1
ATOM 1416 C CA . GLU A 1 175 ? -8.937 -22.951 -4.659 1.00 41.34 175 GLU A CA 1
ATOM 1417 C C . GLU A 1 175 ? -8.380 -21.749 -5.424 1.00 41.34 175 GLU A C 1
ATOM 1419 O O . GLU A 1 175 ? -7.341 -21.178 -5.098 1.00 41.34 175 GLU A O 1
ATOM 1424 N N . VAL A 1 176 ? -9.058 -21.385 -6.506 1.00 44.72 176 VAL A N 1
ATOM 1425 C CA . VA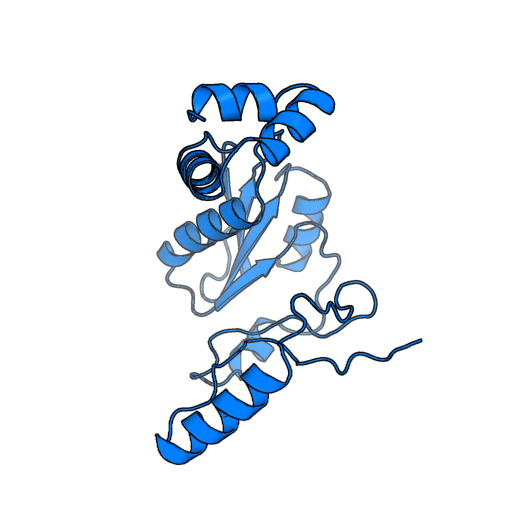L A 1 176 ? -8.879 -20.086 -7.135 1.00 44.72 176 VAL A CA 1
ATOM 1426 C C . VAL A 1 176 ? -9.690 -19.110 -6.295 1.00 44.72 176 VAL A C 1
ATOM 1428 O O . VAL A 1 176 ? -10.913 -19.206 -6.241 1.00 44.72 176 VAL A O 1
ATOM 1431 N N . TYR A 1 177 ? -9.010 -18.172 -5.637 1.00 43.41 177 TYR A N 1
ATOM 1432 C CA . TYR A 1 177 ? -9.618 -17.092 -4.852 1.00 43.41 177 TYR A CA 1
ATOM 1433 C C . TYR A 1 177 ? -10.258 -16.027 -5.768 1.00 43.41 177 TYR A C 1
ATOM 1435 O O . TYR A 1 177 ? -9.930 -14.844 -5.709 1.00 43.41 177 TYR A O 1
ATOM 1443 N N . GLY A 1 178 ? -11.145 -16.455 -6.668 1.00 48.62 178 GLY A N 1
ATOM 1444 C CA . GLY A 1 178 ? -11.835 -15.609 -7.636 1.00 48.62 178 GLY A CA 1
ATOM 1445 C C . GLY A 1 178 ? -13.050 -16.309 -8.245 1.00 48.62 178 GLY A C 1
ATOM 1446 O O . GLY A 1 178 ? -13.071 -17.525 -8.416 1.00 48.62 178 GLY A O 1
ATOM 1447 N N . GLU A 1 179 ? -14.082 -15.536 -8.579 1.00 47.16 179 GLU A N 1
ATOM 1448 C CA . GLU A 1 179 ? -15.266 -16.059 -9.264 1.00 47.16 179 GLU A CA 1
ATOM 1449 C C . GLU A 1 179 ? -14.953 -16.350 -10.739 1.00 47.16 179 GLU A C 1
ATOM 1451 O O . GLU A 1 179 ? -14.456 -15.489 -11.468 1.00 47.16 179 GLU A O 1
ATOM 1456 N N . ILE A 1 180 ? -15.291 -17.555 -11.209 1.00 47.53 180 ILE A N 1
ATOM 1457 C CA . ILE A 1 180 ? -15.305 -17.860 -12.643 1.00 47.53 180 ILE A CA 1
ATOM 1458 C C . ILE A 1 180 ? -16.523 -17.165 -13.246 1.00 47.53 180 ILE A C 1
ATOM 1460 O O . ILE A 1 180 ? -17.657 -17.626 -13.119 1.00 47.53 180 ILE A O 1
ATOM 1464 N N . LEU A 1 181 ? -16.284 -16.045 -13.914 1.00 50.56 181 LEU A N 1
ATOM 1465 C CA . LEU A 1 181 ? -17.325 -15.299 -14.605 1.00 50.56 181 LEU A CA 1
ATOM 1466 C C . LEU A 1 181 ? -17.616 -15.972 -15.948 1.00 50.56 181 LEU A C 1
ATOM 1468 O O . LEU A 1 181 ? -16.715 -16.166 -16.767 1.00 50.56 181 LEU A O 1
ATOM 1472 N N . SER A 1 182 ? -18.879 -16.325 -16.194 1.00 50.59 182 SER A N 1
ATOM 1473 C CA . SER A 1 182 ? -19.305 -16.825 -17.501 1.00 50.59 182 SER A CA 1
ATOM 1474 C C . SER A 1 182 ? -19.058 -15.746 -18.554 1.00 50.59 182 SER A C 1
ATOM 1476 O O . SER A 1 182 ? -19.624 -14.652 -18.469 1.00 50.59 182 SER A O 1
ATOM 1478 N N . HIS A 1 183 ? -18.229 -16.049 -19.550 1.00 45.56 183 HIS A N 1
ATOM 1479 C CA . HIS A 1 183 ? -18.007 -15.158 -20.679 1.00 45.56 183 HIS A CA 1
ATOM 1480 C C . HIS A 1 183 ? -19.325 -14.975 -21.444 1.00 45.56 183 HIS A C 1
ATOM 1482 O O . HIS A 1 183 ? -19.792 -15.901 -22.105 1.00 45.56 183 HIS A O 1
ATOM 1488 N N . LYS A 1 184 ? -19.941 -13.792 -21.351 1.00 42.06 184 LYS A N 1
ATOM 1489 C CA . LYS A 1 184 ? -21.012 -13.403 -22.273 1.00 42.06 184 LYS A CA 1
ATOM 1490 C C . LYS A 1 184 ? -20.354 -12.947 -23.572 1.00 42.06 184 LYS A C 1
ATOM 1492 O O . LYS A 1 184 ? -19.721 -11.894 -23.589 1.00 42.06 184 LYS A O 1
ATOM 1497 N N . GLN A 1 185 ? -20.490 -13.739 -24.635 1.00 37.41 185 GLN A N 1
ATOM 1498 C CA . GLN A 1 185 ? -20.277 -13.227 -25.988 1.00 37.41 185 GLN A CA 1
ATOM 1499 C C . GLN A 1 185 ? -21.340 -12.148 -26.237 1.00 37.41 185 GLN A C 1
ATOM 1501 O O . GLN A 1 185 ? -22.521 -12.386 -25.978 1.00 37.41 185 GLN A O 1
ATOM 1506 N N . LYS A 1 186 ? -20.896 -10.950 -26.623 1.00 36.84 186 LYS A N 1
ATOM 1507 C CA . LYS A 1 186 ? -21.771 -9.936 -27.217 1.00 36.84 186 LYS A CA 1
ATOM 1508 C C . LYS A 1 186 ? -22.031 -10.296 -28.670 1.00 36.84 186 LYS A C 1
ATOM 1510 O O . LYS A 1 186 ? -21.073 -10.796 -29.301 1.00 36.84 186 LYS A O 1
#

Organism: Saccharolobus solfataricus (NCBI:txid2287)

pLDDT: mean 83.88, std 16.6, range [36.84, 98.62]

Secondary structure (DSSP, 8-state):
--HHHHHHHHTS-HHHHHHHHHH--HHHHHHHHHHS-----EEEEE-SEEEEEEEEEES-TTSHHHHHHHHHTTTEEEEEEE--STT--HHHHHHHHHHHHGGG--SEEEE--TT-----S-HHHHHHSS-TT----PPPP-TTT----------HHHHHHHHHHHHHHTPPP---SS--------